Protein AF-A0A1S8CA88-F1 (afdb_monomer_lite)

Radius of gyration: 16.74 Å; chains: 1; bounding box: 49×30×48 Å

Sequence (184 aa):
MQLLRTYPKRWPGYPFAPDGERSAARGYAKALARAERLVYVEDQYLWSTDVARVFADALRARPRLHLVVVVPRHPDKDSPLSILPATLGHTRALDMVRAAGGDRVQVLDVENARGMPVYVHAKVCIVDDVWATVGSDNFNRRSWTHDSELTAAVLDADRDPREPTDPGGHGDGARRFARDLRLR

pLDDT: mean 91.17, std 11.25, range [51.94, 98.69]

Structure (mmCIF, N/CA/C/O backbone):
data_AF-A0A1S8CA88-F1
#
_entry.id   AF-A0A1S8CA88-F1
#
loop_
_atom_site.group_PDB
_atom_site.id
_atom_site.type_symbol
_atom_site.label_atom_id
_atom_site.label_alt_id
_atom_site.label_comp_id
_atom_site.label_asym_id
_atom_site.label_entity_id
_atom_site.label_seq_id
_atom_site.pdbx_PDB_ins_code
_atom_site.Cartn_x
_atom_site.Cartn_y
_atom_site.Cartn_z
_atom_site.occupancy
_atom_site.B_iso_or_equiv
_atom_site.auth_seq_id
_atom_site.auth_comp_id
_atom_site.auth_asym_id
_atom_site.auth_atom_id
_atom_site.pdbx_PDB_model_num
ATOM 1 N N . MET A 1 1 ? -11.797 -9.302 -7.995 1.00 94.75 1 MET A N 1
ATOM 2 C CA . MET A 1 1 ? -10.338 -9.057 -8.069 1.00 94.75 1 MET A CA 1
ATOM 3 C C . MET A 1 1 ? -9.999 -8.427 -9.412 1.00 94.75 1 MET A C 1
ATOM 5 O O . MET A 1 1 ? -10.610 -8.797 -10.408 1.00 94.75 1 MET A O 1
ATOM 9 N N . GLN A 1 2 ? -9.040 -7.504 -9.436 1.00 98.00 2 GLN A N 1
ATOM 10 C CA . GLN A 1 2 ? -8.479 -6.884 -10.634 1.00 98.00 2 GLN A CA 1
ATOM 11 C C . GLN A 1 2 ? -6.954 -7.049 -10.618 1.00 98.00 2 GLN A C 1
ATOM 13 O O . GLN A 1 2 ? -6.326 -6.819 -9.589 1.00 98.00 2 GLN A O 1
ATOM 18 N N . LEU A 1 3 ? -6.355 -7.428 -11.748 1.00 98.25 3 LEU A N 1
ATOM 19 C CA . LEU A 1 3 ? -4.899 -7.424 -11.893 1.00 98.25 3 LEU A CA 1
ATOM 20 C C . LEU A 1 3 ? -4.426 -6.030 -12.300 1.00 98.25 3 LEU A C 1
ATOM 22 O O . LEU A 1 3 ? -4.959 -5.439 -13.239 1.00 98.25 3 LEU A O 1
ATOM 26 N N . LEU A 1 4 ? -3.419 -5.539 -11.592 1.00 98.31 4 LEU A N 1
ATOM 27 C CA . LEU A 1 4 ? -2.731 -4.282 -11.829 1.00 98.31 4 LEU A CA 1
ATOM 28 C C . LEU A 1 4 ? -1.268 -4.574 -12.158 1.00 98.31 4 LEU A C 1
ATOM 30 O O . LEU A 1 4 ? -0.698 -5.550 -11.677 1.00 98.31 4 LEU A O 1
ATOM 34 N N . ARG A 1 5 ? -0.663 -3.757 -13.012 1.00 97.75 5 ARG A N 1
ATOM 35 C CA . ARG A 1 5 ? 0.675 -3.977 -13.551 1.00 97.75 5 ARG A CA 1
ATOM 36 C C . ARG A 1 5 ? 1.426 -2.666 -13.699 1.00 97.75 5 ARG A C 1
ATOM 38 O O . ARG A 1 5 ? 0.837 -1.602 -13.941 1.00 97.75 5 ARG A O 1
ATOM 45 N N . THR A 1 6 ? 2.742 -2.786 -13.638 1.00 97.56 6 THR A N 1
ATOM 46 C CA . THR A 1 6 ? 3.661 -1.775 -14.147 1.00 97.56 6 THR A CA 1
ATOM 47 C C . THR A 1 6 ? 4.448 -2.397 -15.285 1.00 97.56 6 THR A C 1
ATOM 49 O O . THR A 1 6 ? 5.047 -3.450 -15.115 1.00 97.56 6 THR A O 1
ATOM 52 N N . TYR A 1 7 ? 4.473 -1.734 -16.438 1.00 97.19 7 TYR A N 1
ATOM 53 C CA . TYR A 1 7 ? 5.440 -2.017 -17.497 1.00 97.19 7 TYR A CA 1
ATOM 54 C C . TYR A 1 7 ? 6.089 -0.703 -17.924 1.00 97.19 7 TYR A C 1
ATOM 56 O O . TYR A 1 7 ? 5.368 0.259 -18.201 1.00 97.19 7 TYR A O 1
ATOM 64 N N . PRO A 1 8 ? 7.424 -0.579 -17.961 1.00 94.56 8 PRO A N 1
ATOM 65 C CA . PRO A 1 8 ? 8.067 0.635 -18.445 1.00 94.56 8 PRO A CA 1
ATOM 66 C C . PRO A 1 8 ? 7.761 0.872 -19.924 1.00 94.56 8 PRO A C 1
ATOM 68 O O . PRO A 1 8 ? 7.782 -0.058 -20.732 1.00 94.56 8 PRO A O 1
ATOM 71 N N . LYS A 1 9 ? 7.584 2.143 -20.296 1.00 91.94 9 LYS A N 1
ATOM 72 C CA . LYS A 1 9 ? 7.729 2.551 -21.692 1.00 91.94 9 LYS A CA 1
ATOM 73 C C . LYS A 1 9 ? 9.223 2.549 -22.017 1.00 91.94 9 LYS A C 1
ATOM 75 O O . LYS A 1 9 ? 9.957 3.398 -21.519 1.00 91.94 9 LYS A O 1
ATOM 80 N N . ARG A 1 10 ? 9.681 1.559 -22.785 1.00 88.81 10 ARG A N 1
ATOM 81 C CA . ARG A 1 10 ? 11.100 1.353 -23.125 1.00 88.81 10 ARG A CA 1
ATOM 82 C C . ARG A 1 10 ? 11.277 0.990 -24.597 1.00 88.81 10 ARG A C 1
ATOM 84 O O . ARG A 1 10 ? 10.301 0.663 -25.266 1.00 88.81 10 ARG A O 1
ATOM 91 N N . TRP A 1 11 ? 12.521 0.998 -25.070 1.00 86.56 11 TRP A N 1
ATOM 92 C CA . TRP A 1 11 ? 12.892 0.498 -26.393 1.00 86.56 11 TRP A CA 1
ATOM 93 C C . TRP A 1 11 ? 13.977 -0.595 -26.280 1.00 86.56 11 TRP A C 1
ATOM 95 O O . TRP A 1 11 ? 14.975 -0.355 -25.599 1.00 86.56 11 TRP A O 1
ATOM 105 N N . PRO A 1 12 ? 13.805 -1.775 -26.912 1.00 88.25 12 PRO A N 1
ATOM 106 C CA . PRO A 1 12 ? 12.572 -2.232 -27.552 1.00 88.25 12 PRO A CA 1
ATOM 107 C C . PRO A 1 12 ? 11.447 -2.430 -26.518 1.00 88.25 12 PRO A C 1
ATOM 109 O O . PRO A 1 12 ? 11.674 -2.897 -25.397 1.00 88.25 12 PRO A O 1
ATOM 112 N N . GLY A 1 13 ? 10.231 -2.020 -26.887 1.00 87.19 13 GLY A N 1
ATOM 113 C CA . GLY A 1 13 ? 9.051 -2.106 -26.023 1.00 87.19 13 GLY A CA 1
ATOM 114 C C . GLY A 1 13 ? 8.554 -3.541 -25.849 1.00 87.19 13 GLY A C 1
ATOM 115 O O . GLY A 1 13 ? 8.921 -4.438 -26.607 1.00 87.19 13 GLY A O 1
ATOM 116 N N . TYR A 1 14 ? 7.700 -3.768 -24.851 1.00 91.56 14 TYR A N 1
ATOM 117 C CA . TYR A 1 14 ? 7.004 -5.049 -24.721 1.00 91.56 14 TYR A CA 1
ATOM 118 C C . TYR A 1 14 ? 5.927 -5.167 -25.811 1.00 91.56 14 TYR A C 1
ATOM 120 O O . TYR A 1 14 ? 5.104 -4.256 -25.911 1.00 91.56 14 TYR A O 1
ATOM 128 N N . PRO A 1 15 ? 5.845 -6.275 -26.576 1.00 94.31 15 PRO A N 1
ATOM 129 C CA . PRO A 1 15 ? 4.821 -6.433 -27.616 1.00 94.31 15 PRO A CA 1
ATOM 130 C C . PRO A 1 15 ? 3.382 -6.313 -27.091 1.00 94.31 15 PRO A C 1
ATOM 132 O O . PRO A 1 15 ? 2.505 -5.812 -27.782 1.00 94.31 15 PRO A O 1
ATOM 135 N N . PHE A 1 16 ? 3.152 -6.737 -25.847 1.00 92.62 16 PHE A N 1
ATOM 136 C CA . PHE A 1 16 ? 1.852 -6.687 -25.170 1.00 92.62 16 PHE A CA 1
ATOM 137 C C . PHE A 1 16 ? 1.603 -5.384 -24.386 1.00 92.62 16 PHE A C 1
ATOM 139 O O . PHE A 1 16 ? 0.516 -5.199 -23.847 1.00 92.62 16 PHE A O 1
ATOM 146 N N . ALA A 1 17 ? 2.599 -4.500 -24.282 1.00 94.38 17 ALA A N 1
ATOM 147 C CA . ALA A 1 17 ? 2.503 -3.215 -23.588 1.00 94.38 17 ALA A CA 1
ATOM 148 C C . ALA A 1 17 ? 3.454 -2.186 -24.237 1.00 94.38 17 ALA A C 1
ATOM 150 O O . ALA A 1 17 ? 4.415 -1.745 -23.597 1.00 94.38 17 ALA A O 1
ATOM 151 N N . PRO A 1 18 ? 3.230 -1.811 -25.512 1.00 92.94 18 PRO A N 1
ATOM 152 C CA . PRO A 1 18 ? 4.158 -0.963 -26.268 1.00 92.94 18 PRO A CA 1
ATOM 153 C C . PRO A 1 18 ? 4.314 0.442 -25.666 1.00 92.94 18 PRO A C 1
ATOM 155 O O . PRO A 1 18 ? 5.398 1.020 -25.714 1.00 92.94 18 PRO A O 1
ATOM 158 N N . ASP A 1 19 ? 3.263 0.962 -25.028 1.00 93.31 19 ASP A N 1
ATOM 159 C CA . ASP A 1 19 ? 3.277 2.246 -24.315 1.00 93.31 19 ASP A CA 1
ATOM 160 C C . ASP A 1 19 ? 3.571 2.122 -22.813 1.00 93.31 19 ASP A C 1
ATOM 162 O O . ASP A 1 19 ? 3.569 3.122 -22.088 1.00 93.31 19 ASP A O 1
ATOM 166 N N . GLY A 1 20 ? 3.855 0.907 -22.341 1.00 95.38 20 GLY A N 1
ATOM 167 C CA . GLY A 1 20 ? 3.934 0.585 -20.924 1.00 95.38 20 GLY A CA 1
ATOM 168 C C . GLY A 1 20 ? 2.567 0.546 -20.231 1.00 95.38 20 GLY A C 1
ATOM 169 O O . GLY A 1 20 ? 1.512 0.718 -20.837 1.00 95.38 20 GLY A O 1
ATOM 170 N N . GLU A 1 21 ? 2.591 0.314 -18.921 1.00 96.81 21 GLU A N 1
ATOM 171 C CA . GLU A 1 21 ? 1.408 0.253 -18.063 1.00 96.81 21 GLU A CA 1
ATOM 172 C C . GLU A 1 21 ? 1.729 0.842 -16.680 1.00 96.81 21 GLU A C 1
ATOM 174 O O . GLU A 1 21 ? 2.867 0.773 -16.203 1.00 96.81 21 GLU A O 1
ATOM 179 N N . ARG A 1 22 ? 0.732 1.479 -16.057 1.00 96.38 22 ARG A N 1
ATOM 180 C CA . ARG A 1 22 ? 0.818 2.136 -14.736 1.00 96.38 22 ARG A CA 1
ATOM 181 C C . ARG A 1 22 ? -0.432 1.871 -13.893 1.00 96.38 22 ARG A C 1
ATOM 183 O O . ARG A 1 22 ? -0.852 2.728 -13.114 1.00 96.38 22 ARG A O 1
ATOM 190 N N . SER A 1 23 ? -1.106 0.746 -14.123 1.00 97.69 23 SER A N 1
ATOM 191 C CA . SER A 1 23 ? -2.377 0.457 -13.456 1.00 97.69 23 SER A CA 1
ATOM 192 C C . SER A 1 23 ? -2.184 0.197 -11.959 1.00 97.69 23 SER A C 1
ATOM 194 O O . SER A 1 23 ? -3.067 0.575 -11.197 1.00 97.69 23 SER A O 1
ATOM 196 N N . ALA A 1 24 ? -1.016 -0.306 -11.526 1.00 96.44 24 ALA A N 1
ATOM 197 C CA . ALA A 1 24 ? -0.660 -0.436 -10.106 1.00 96.44 24 ALA A CA 1
ATOM 198 C C . ALA A 1 24 ? -0.695 0.925 -9.390 1.00 96.44 24 ALA A C 1
ATOM 200 O O . ALA A 1 24 ? -1.576 1.169 -8.566 1.00 96.44 24 ALA A O 1
ATOM 201 N N . ALA A 1 25 ? 0.162 1.867 -9.800 1.00 94.75 25 ALA A N 1
ATOM 202 C CA . ALA A 1 25 ? 0.222 3.217 -9.227 1.00 94.75 25 ALA A CA 1
ATOM 203 C C . ALA A 1 25 ? -1.140 3.943 -9.239 1.00 94.75 25 ALA A C 1
ATOM 205 O O . ALA A 1 25 ? -1.535 4.571 -8.256 1.00 94.75 25 ALA A O 1
ATOM 206 N N . ARG A 1 26 ? -1.892 3.837 -10.345 1.00 96.12 26 ARG A N 1
ATOM 207 C CA . ARG A 1 26 ? -3.233 4.438 -10.466 1.00 96.12 26 ARG A CA 1
ATOM 208 C C . ARG A 1 26 ? -4.252 3.778 -9.534 1.00 96.12 26 ARG A C 1
ATOM 210 O O . ARG A 1 26 ? -5.113 4.474 -9.001 1.00 96.12 26 ARG A O 1
ATOM 217 N N . GLY A 1 27 ? -4.157 2.463 -9.338 1.00 96.88 27 GLY A N 1
ATOM 218 C CA . GLY A 1 27 ? -4.987 1.708 -8.404 1.00 96.88 27 GLY A CA 1
ATOM 219 C C . GLY A 1 27 ? -4.778 2.168 -6.964 1.00 96.88 27 GLY A C 1
ATOM 220 O O . GLY A 1 27 ? -5.751 2.538 -6.309 1.00 96.88 27 GLY A O 1
ATOM 221 N N . TYR A 1 28 ? -3.520 2.257 -6.517 1.00 95.81 28 TYR A N 1
ATOM 222 C CA . TYR A 1 28 ? -3.186 2.780 -5.187 1.00 95.81 28 TYR A CA 1
ATOM 223 C C . TYR A 1 28 ? -3.664 4.214 -4.990 1.00 95.81 28 TYR A C 1
ATOM 225 O O . TYR A 1 28 ? -4.325 4.497 -3.997 1.00 95.81 28 TYR A O 1
ATOM 233 N N . ALA A 1 29 ? -3.401 5.113 -5.945 1.00 95.25 29 ALA A N 1
ATOM 234 C CA . ALA A 1 29 ? -3.853 6.500 -5.846 1.00 95.25 29 ALA A CA 1
ATOM 235 C C . ALA A 1 29 ? -5.383 6.600 -5.706 1.00 95.25 29 ALA A C 1
ATOM 237 O O . ALA A 1 29 ? -5.883 7.373 -4.890 1.00 95.25 29 ALA A O 1
ATOM 238 N N . LYS A 1 30 ? -6.134 5.781 -6.456 1.00 96.31 30 LYS A N 1
ATOM 239 C CA . LYS A 1 30 ? -7.600 5.730 -6.368 1.00 96.31 30 LYS A CA 1
ATOM 240 C C . LYS A 1 30 ? -8.084 5.193 -5.019 1.00 96.31 30 LYS A C 1
ATOM 242 O O . LYS A 1 30 ? -9.045 5.734 -4.478 1.00 96.31 30 LYS A O 1
ATOM 247 N N . ALA A 1 31 ? -7.457 4.138 -4.499 1.00 97.06 31 ALA A N 1
ATOM 248 C CA . ALA A 1 31 ? -7.823 3.550 -3.213 1.00 97.06 31 ALA A CA 1
ATOM 249 C C . ALA A 1 31 ? -7.497 4.500 -2.048 1.00 97.06 31 ALA A C 1
ATOM 251 O O . ALA A 1 31 ? -8.364 4.778 -1.225 1.00 97.06 31 ALA A O 1
ATOM 252 N N . LEU A 1 32 ? -6.293 5.080 -2.030 1.00 96.62 32 LEU A N 1
ATOM 253 C CA . LEU A 1 32 ? -5.845 6.015 -0.992 1.00 96.62 32 LEU A CA 1
ATOM 254 C C . LEU A 1 32 ? -6.671 7.306 -0.959 1.00 96.62 32 LEU A C 1
ATOM 256 O O . LEU A 1 32 ? -6.938 7.827 0.118 1.00 96.62 32 LEU A O 1
ATOM 260 N N . ALA A 1 33 ? -7.149 7.790 -2.109 1.00 95.88 33 ALA A N 1
ATOM 261 C CA . ALA A 1 33 ? -8.055 8.941 -2.164 1.00 95.88 33 ALA A CA 1
ATOM 262 C C . ALA A 1 33 ? -9.421 8.692 -1.487 1.00 95.88 33 ALA A C 1
ATOM 264 O O . ALA A 1 33 ? -10.151 9.648 -1.221 1.00 95.88 33 ALA A O 1
ATOM 265 N N . ARG A 1 34 ? -9.779 7.427 -1.226 1.00 96.44 34 ARG A N 1
ATOM 266 C CA . ARG A 1 34 ? -11.004 7.012 -0.521 1.00 96.44 34 ARG A CA 1
ATOM 267 C C . ARG A 1 34 ? -10.747 6.517 0.904 1.00 96.44 34 ARG A C 1
ATOM 269 O O . ARG A 1 34 ? -11.693 6.094 1.552 1.00 96.44 34 ARG A O 1
ATOM 276 N N . ALA A 1 35 ? -9.500 6.519 1.369 1.00 98.00 35 ALA A N 1
ATOM 277 C CA . ALA A 1 35 ? -9.164 6.033 2.701 1.00 98.00 35 ALA A CA 1
ATOM 278 C C . ALA A 1 35 ? -9.710 6.977 3.782 1.00 98.00 35 ALA A C 1
ATOM 280 O O . ALA A 1 35 ? -9.577 8.190 3.657 1.00 98.00 35 ALA A O 1
ATOM 281 N N . GLU A 1 36 ? -10.271 6.446 4.864 1.00 98.12 36 GLU A N 1
ATOM 282 C CA . GLU A 1 36 ? -10.947 7.241 5.901 1.00 98.12 36 GLU A CA 1
ATOM 283 C C . GLU A 1 36 ? -10.495 6.902 7.331 1.00 98.12 36 GLU A C 1
ATOM 285 O O . GLU A 1 36 ? -10.514 7.781 8.203 1.00 98.12 36 GLU A O 1
ATOM 290 N N . ARG A 1 37 ? -10.085 5.656 7.611 1.00 97.81 37 ARG A N 1
ATOM 291 C CA . ARG A 1 37 ? -9.773 5.181 8.975 1.00 97.81 37 ARG A CA 1
ATOM 292 C C . ARG A 1 37 ? -8.395 4.567 9.104 1.00 97.81 37 ARG A C 1
ATOM 294 O O . ARG A 1 37 ? -7.675 4.933 10.030 1.00 97.81 37 ARG A O 1
ATOM 301 N N . LEU A 1 38 ? -8.031 3.649 8.220 1.00 98.38 38 LEU A N 1
ATOM 302 C CA . LEU A 1 38 ? -6.789 2.898 8.302 1.00 98.38 38 LEU A CA 1
ATOM 303 C C . LEU A 1 38 ? -6.243 2.578 6.915 1.00 98.38 38 LEU A C 1
ATOM 305 O O . LEU A 1 38 ? -6.914 1.976 6.082 1.00 98.38 38 LEU A O 1
ATOM 309 N N . VAL A 1 39 ? -4.971 2.893 6.727 1.00 98.50 39 VAL A N 1
ATOM 310 C CA . VAL A 1 39 ? -4.137 2.331 5.673 1.00 98.50 39 VAL A CA 1
ATOM 311 C C . VAL A 1 39 ? -3.042 1.516 6.349 1.00 98.50 39 VAL A C 1
ATOM 313 O O . VAL A 1 39 ? -2.277 2.046 7.154 1.00 98.50 39 VAL A O 1
ATOM 316 N N . TYR A 1 40 ? -2.996 0.224 6.046 1.00 98.19 40 TYR A N 1
ATOM 317 C CA . TYR A 1 40 ? -1.978 -0.705 6.528 1.00 98.19 40 TYR A CA 1
ATOM 318 C C . TYR A 1 40 ? -1.107 -1.137 5.355 1.00 98.19 40 TYR A C 1
ATOM 320 O O . TYR A 1 40 ? -1.637 -1.546 4.323 1.00 98.19 40 TYR A O 1
ATOM 328 N N . VAL A 1 41 ? 0.209 -1.022 5.498 1.00 96.69 41 VAL A N 1
ATOM 329 C CA . VAL A 1 41 ? 1.181 -1.338 4.449 1.00 96.69 41 VAL A CA 1
ATOM 330 C C . VAL A 1 41 ? 2.269 -2.234 5.014 1.00 96.69 41 VAL A C 1
ATOM 332 O O . VAL A 1 41 ? 2.856 -1.909 6.042 1.00 96.69 41 VAL A O 1
ATOM 335 N N . GLU A 1 42 ? 2.596 -3.298 4.295 1.00 95.44 42 GLU A N 1
ATOM 336 C CA . GLU A 1 42 ? 3.848 -4.031 4.462 1.00 95.44 42 GLU A CA 1
ATOM 337 C C . GLU A 1 42 ? 4.666 -3.867 3.185 1.00 95.44 42 GLU A C 1
ATOM 339 O O . GLU A 1 42 ? 4.180 -4.198 2.099 1.00 95.44 42 GLU A O 1
ATOM 344 N N . ASP A 1 43 ? 5.888 -3.347 3.295 1.00 91.56 43 ASP A N 1
ATOM 345 C CA . ASP A 1 43 ? 6.748 -3.133 2.130 1.00 91.56 43 ASP A CA 1
ATOM 346 C C . ASP A 1 43 ? 8.231 -3.349 2.452 1.00 91.56 43 ASP A C 1
ATOM 348 O O . ASP A 1 43 ? 8.716 -3.034 3.540 1.00 91.56 43 ASP A O 1
ATOM 352 N N . GLN A 1 44 ? 8.965 -3.861 1.467 1.00 81.44 44 GLN A N 1
ATOM 353 C CA . GLN A 1 44 ? 10.406 -4.095 1.545 1.00 81.44 44 GLN A CA 1
ATOM 354 C C . GLN A 1 44 ? 11.231 -2.806 1.475 1.00 81.44 44 GLN A C 1
ATOM 356 O O . GLN A 1 44 ? 12.302 -2.708 2.078 1.00 81.44 44 GLN A O 1
ATOM 361 N N . TYR A 1 45 ? 10.766 -1.821 0.713 1.00 71.75 45 TYR A N 1
ATOM 362 C CA . TYR A 1 45 ? 11.458 -0.563 0.500 1.00 71.75 45 TYR A CA 1
ATOM 363 C C . TYR A 1 45 ? 10.626 0.587 1.025 1.00 71.75 45 TYR A C 1
ATOM 365 O O . TYR A 1 45 ? 9.482 0.820 0.641 1.00 71.75 45 TYR A O 1
ATOM 373 N N . LEU A 1 46 ? 11.268 1.413 1.834 1.00 58.97 46 LEU A N 1
ATOM 374 C CA . LEU A 1 46 ? 10.634 2.638 2.264 1.00 58.97 46 LEU A CA 1
ATOM 375 C C . LEU A 1 46 ? 10.799 3.745 1.222 1.00 58.97 46 LEU A C 1
ATOM 377 O O . LEU A 1 46 ? 11.780 3.828 0.480 1.00 58.97 46 LEU A O 1
ATOM 381 N N . TRP A 1 47 ? 9.745 4.540 1.150 1.00 71.88 47 TRP A N 1
ATOM 382 C CA . TRP A 1 47 ? 9.185 5.068 -0.079 1.00 71.88 47 TRP A CA 1
ATOM 383 C C . TRP A 1 47 ? 10.038 6.090 -0.823 1.00 71.88 47 TRP A C 1
ATOM 385 O O . TRP A 1 47 ? 10.875 6.797 -0.269 1.00 71.88 47 TRP A O 1
ATOM 395 N N . SER A 1 48 ? 9.736 6.249 -2.112 1.00 78.19 48 SER A N 1
ATOM 396 C CA . SER A 1 48 ? 10.137 7.462 -2.834 1.00 78.19 48 SER A CA 1
ATOM 397 C C . SER A 1 48 ? 9.236 8.641 -2.457 1.00 78.19 48 SER A C 1
ATOM 399 O O . SER A 1 48 ? 8.056 8.448 -2.166 1.00 78.19 48 SER A O 1
ATOM 401 N N . THR A 1 49 ? 9.748 9.868 -2.560 1.00 82.00 49 THR A N 1
ATOM 402 C CA . THR A 1 49 ? 9.002 11.101 -2.240 1.00 82.00 49 THR A CA 1
ATOM 403 C C . THR A 1 49 ? 7.677 11.236 -2.990 1.00 82.00 49 THR A C 1
ATOM 405 O O . THR A 1 49 ? 6.717 11.763 -2.439 1.00 82.00 49 THR A O 1
ATOM 408 N N . ASP A 1 50 ? 7.607 10.761 -4.235 1.00 83.69 50 ASP A N 1
ATOM 409 C CA . ASP A 1 50 ? 6.381 10.835 -5.037 1.00 83.69 50 ASP A CA 1
ATOM 410 C C . ASP A 1 50 ? 5.292 9.896 -4.517 1.00 83.69 50 ASP A C 1
ATOM 412 O O . ASP A 1 50 ? 4.120 10.258 -4.512 1.00 83.69 50 ASP A O 1
ATOM 416 N N . VAL A 1 51 ? 5.685 8.722 -4.023 1.00 86.75 51 VAL A N 1
ATOM 417 C CA . VAL A 1 51 ? 4.765 7.765 -3.401 1.00 86.75 51 VAL A CA 1
ATOM 418 C C . VAL A 1 51 ? 4.323 8.275 -2.030 1.00 86.75 51 VAL A C 1
ATOM 420 O O . VAL A 1 51 ? 3.128 8.320 -1.750 1.00 86.75 51 VAL A O 1
ATOM 423 N N . ALA A 1 52 ? 5.264 8.767 -1.216 1.00 90.56 52 ALA A N 1
ATOM 424 C CA . ALA A 1 52 ? 4.974 9.362 0.089 1.00 90.56 52 ALA A CA 1
ATOM 425 C C . ALA A 1 52 ? 3.979 10.530 0.001 1.00 90.56 52 ALA A C 1
ATOM 427 O O . ALA A 1 52 ? 3.151 10.695 0.894 1.00 90.56 52 ALA A O 1
ATOM 428 N N . ARG A 1 53 ? 4.012 11.303 -1.094 1.00 92.38 53 ARG A N 1
ATOM 429 C CA . ARG A 1 53 ? 3.057 12.390 -1.342 1.00 92.38 53 ARG A CA 1
ATOM 430 C C . ARG A 1 53 ? 1.614 11.889 -1.380 1.00 92.38 53 ARG A C 1
ATOM 432 O O . ARG A 1 53 ? 0.763 12.515 -0.765 1.00 92.38 53 ARG A O 1
ATOM 439 N N . VAL A 1 54 ? 1.350 10.739 -2.005 1.00 93.81 54 VAL A N 1
ATOM 440 C CA . VAL A 1 54 ? -0.007 10.166 -2.085 1.00 93.81 54 VAL A CA 1
ATOM 441 C C . VAL A 1 54 ? -0.548 9.830 -0.690 1.00 93.81 54 VAL A C 1
ATOM 443 O O . VAL A 1 54 ? -1.683 10.176 -0.367 1.00 93.81 54 VAL A O 1
ATOM 446 N N . PHE A 1 55 ? 0.276 9.219 0.167 1.00 95.19 55 PHE A N 1
ATOM 447 C CA . PHE A 1 55 ? -0.096 8.937 1.558 1.00 95.19 55 PHE A CA 1
ATOM 448 C C . PHE A 1 55 ? -0.247 10.217 2.388 1.00 95.19 55 PHE A C 1
ATOM 450 O O . PHE A 1 55 ? -1.204 10.353 3.148 1.00 95.19 55 PHE A O 1
ATOM 457 N N . ALA A 1 56 ? 0.675 11.170 2.239 1.00 95.75 56 ALA A N 1
ATOM 458 C CA . ALA A 1 56 ? 0.630 12.444 2.948 1.00 95.75 56 ALA A CA 1
ATOM 459 C C . ALA A 1 56 ? -0.626 13.255 2.593 1.00 95.75 56 ALA A C 1
ATOM 461 O O . ALA A 1 56 ? -1.252 13.836 3.476 1.00 95.75 56 ALA A O 1
ATOM 462 N N . ASP A 1 57 ? -1.022 13.272 1.321 1.00 96.75 57 ASP A N 1
ATOM 463 C CA . ASP A 1 57 ? -2.221 13.975 0.867 1.00 96.75 57 ASP A CA 1
ATOM 464 C C . ASP A 1 57 ? -3.492 13.332 1.437 1.00 96.75 57 ASP A C 1
ATOM 466 O 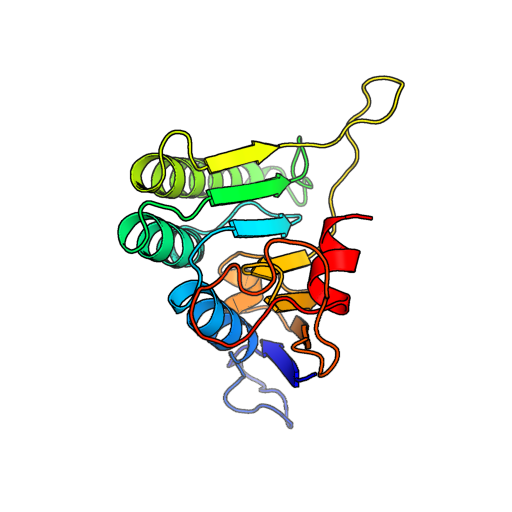O . ASP A 1 57 ? -4.356 14.049 1.948 1.00 96.75 57 ASP A O 1
ATOM 470 N N . ALA A 1 58 ? -3.569 11.996 1.471 1.00 97.25 58 ALA A N 1
ATOM 471 C CA . ALA A 1 58 ? -4.659 11.286 2.143 1.00 97.25 58 ALA A CA 1
ATOM 472 C C . ALA A 1 58 ? -4.710 11.610 3.650 1.00 97.25 58 ALA A C 1
ATOM 474 O O . ALA A 1 58 ? -5.762 11.975 4.175 1.00 97.25 58 ALA A O 1
ATOM 475 N N . LEU A 1 59 ? -3.565 11.569 4.343 1.00 98.19 59 LEU A N 1
ATOM 476 C CA . LEU A 1 59 ? -3.462 11.879 5.776 1.00 98.19 59 LEU A CA 1
ATOM 477 C C . LEU A 1 59 ? -3.882 13.312 6.121 1.00 98.19 59 LEU A C 1
ATOM 479 O O . LEU A 1 59 ? -4.470 13.524 7.186 1.00 98.19 59 LEU A O 1
ATOM 483 N N . ARG A 1 60 ? -3.581 14.285 5.250 1.00 97.88 60 ARG A N 1
ATOM 484 C CA . ARG A 1 60 ? -4.016 15.685 5.401 1.00 97.88 60 ARG A CA 1
ATOM 485 C C . ARG A 1 60 ? -5.510 15.840 5.153 1.00 97.88 60 ARG A C 1
ATOM 487 O O . ARG A 1 60 ? -6.182 16.546 5.897 1.00 97.88 60 ARG A O 1
ATOM 494 N N . ALA A 1 61 ? -6.030 15.179 4.123 1.00 97.69 61 ALA A N 1
ATOM 495 C CA . ALA A 1 61 ? -7.439 15.259 3.755 1.00 97.69 61 ALA A CA 1
ATOM 496 C C . ALA A 1 61 ? -8.367 14.561 4.762 1.00 97.69 61 ALA A C 1
ATOM 498 O O . ALA A 1 61 ? -9.576 14.814 4.757 1.00 97.69 61 ALA A O 1
ATOM 499 N N . ARG A 1 62 ? -7.828 13.652 5.588 1.00 98.06 62 ARG A N 1
ATOM 500 C CA . ARG A 1 62 ? -8.600 12.746 6.446 1.00 98.06 62 ARG A CA 1
ATOM 501 C C . ARG A 1 62 ? -8.046 12.728 7.872 1.00 98.06 62 ARG A C 1
ATOM 503 O O . ARG A 1 62 ? -7.188 11.909 8.194 1.00 98.06 62 ARG A O 1
ATOM 510 N N . PRO A 1 63 ? -8.573 13.580 8.772 1.00 96.19 63 PRO A N 1
ATOM 511 C CA . PRO A 1 63 ? -8.076 13.694 10.148 1.00 96.19 63 PRO A CA 1
ATOM 512 C C . PRO A 1 63 ? -8.177 12.407 10.979 1.00 96.19 63 PRO A C 1
ATOM 514 O O . PRO A 1 63 ? -7.467 12.258 11.967 1.00 96.19 63 PRO A O 1
ATOM 517 N N . ARG A 1 64 ? -9.062 11.478 10.594 1.00 97.12 64 ARG A N 1
ATOM 518 C CA . ARG A 1 64 ? -9.271 10.194 11.286 1.00 97.12 64 ARG A CA 1
ATOM 519 C C . ARG A 1 64 ? -8.455 9.041 10.696 1.00 97.12 64 ARG A C 1
ATOM 521 O O . ARG A 1 64 ? -8.475 7.952 11.268 1.00 97.12 64 ARG A O 1
ATOM 528 N N . LEU A 1 65 ? -7.768 9.273 9.578 1.00 98.62 65 LEU A N 1
ATOM 529 C CA . LEU A 1 65 ? -6.984 8.257 8.895 1.00 98.62 65 LEU A CA 1
ATOM 530 C C . LEU A 1 65 ? -5.691 7.987 9.664 1.00 98.62 65 LEU A C 1
ATOM 532 O O . LEU A 1 65 ? -4.926 8.914 9.935 1.00 98.62 65 LEU A O 1
ATOM 536 N N . HIS A 1 66 ? -5.450 6.719 9.973 1.00 98.50 66 HIS A N 1
ATOM 537 C CA . HIS A 1 66 ? -4.191 6.216 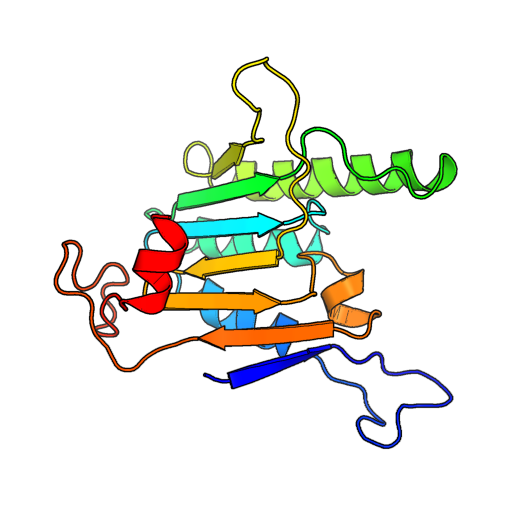10.503 1.00 98.50 66 HIS A CA 1
ATOM 538 C C . HIS A 1 66 ? -3.412 5.505 9.404 1.00 98.50 66 HIS A C 1
ATOM 540 O O . HIS A 1 66 ? -3.995 4.859 8.534 1.00 98.50 66 HIS A O 1
ATOM 546 N N . LEU A 1 67 ? -2.093 5.618 9.462 1.00 98.00 67 LEU A N 1
ATOM 547 C CA . LEU A 1 67 ? -1.171 4.945 8.564 1.00 98.00 67 LEU A CA 1
ATOM 548 C C . LEU A 1 67 ? -0.250 4.063 9.396 1.00 98.00 67 LEU A C 1
ATOM 550 O O . LEU A 1 67 ? 0.504 4.565 10.227 1.00 98.00 67 LEU A O 1
ATOM 554 N N . VAL A 1 68 ? -0.313 2.759 9.165 1.00 97.38 68 VAL A N 1
ATOM 555 C CA . VAL A 1 68 ? 0.578 1.780 9.785 1.00 97.38 68 VAL A CA 1
ATOM 556 C C . VAL A 1 68 ? 1.428 1.167 8.687 1.00 97.38 68 VAL A C 1
ATOM 558 O O . VAL A 1 68 ? 0.899 0.674 7.694 1.00 97.38 68 VAL A O 1
ATOM 561 N N . VAL A 1 69 ? 2.742 1.221 8.860 1.00 95.00 69 VAL A N 1
ATOM 562 C CA . VAL A 1 69 ? 3.717 0.734 7.887 1.00 95.00 69 VAL A CA 1
ATOM 563 C C . VAL A 1 69 ? 4.644 -0.248 8.578 1.00 95.00 69 VAL A C 1
ATOM 565 O O . VAL A 1 69 ? 5.267 0.099 9.578 1.00 95.00 69 VAL A O 1
ATOM 568 N N . VAL A 1 70 ? 4.754 -1.451 8.031 1.00 94.38 70 VAL A N 1
ATOM 569 C CA . VAL A 1 70 ? 5.677 -2.487 8.484 1.00 94.38 70 VAL A CA 1
ATOM 570 C C . VAL A 1 70 ? 6.771 -2.662 7.437 1.00 94.38 70 VAL A C 1
ATOM 572 O O . VAL A 1 70 ? 6.491 -2.923 6.268 1.00 94.38 70 VAL A O 1
ATOM 575 N N . VAL A 1 71 ? 8.019 -2.476 7.851 1.00 90.94 71 VAL A N 1
ATOM 576 C CA . VAL A 1 71 ? 9.200 -2.388 6.978 1.00 90.94 71 VAL A CA 1
ATOM 577 C C . VAL A 1 71 ? 10.377 -3.140 7.595 1.00 90.94 71 VAL A C 1
ATOM 579 O O . VAL A 1 71 ? 10.418 -3.333 8.812 1.00 90.94 71 VAL A O 1
ATOM 582 N N . PRO A 1 72 ? 11.371 -3.573 6.802 1.00 89.50 72 PRO A N 1
ATOM 583 C CA . PRO A 1 72 ? 12.556 -4.190 7.375 1.00 89.50 72 PRO A CA 1
ATOM 584 C C . PRO A 1 72 ? 13.368 -3.154 8.168 1.00 89.50 72 PRO A C 1
ATOM 586 O O . PRO A 1 72 ? 13.594 -2.036 7.700 1.00 89.50 72 PRO A O 1
ATOM 589 N N . ARG A 1 73 ? 13.893 -3.546 9.340 1.00 85.12 73 ARG A N 1
ATOM 590 C CA . ARG A 1 73 ? 14.811 -2.705 10.138 1.00 85.12 73 ARG A CA 1
ATOM 591 C C . ARG A 1 73 ? 16.013 -2.225 9.332 1.00 85.12 73 ARG A C 1
ATOM 593 O O . ARG A 1 73 ? 16.509 -1.110 9.502 1.00 85.12 73 ARG A O 1
ATOM 600 N N . HIS A 1 74 ? 16.520 -3.117 8.492 1.00 80.88 74 HIS A N 1
ATOM 601 C CA . HIS A 1 74 ? 17.667 -2.879 7.640 1.00 80.88 74 HIS A CA 1
ATOM 602 C C . HIS A 1 74 ? 17.264 -3.211 6.202 1.00 80.88 74 HIS A C 1
ATOM 604 O O . HIS A 1 74 ? 16.887 -4.355 5.948 1.00 80.88 74 HIS A O 1
ATOM 610 N N . PRO A 1 75 ? 17.319 -2.245 5.268 1.00 70.44 75 PRO A N 1
ATOM 611 C CA . PRO A 1 75 ? 17.023 -2.513 3.865 1.00 70.44 75 PRO A CA 1
ATOM 612 C C . PRO A 1 75 ? 18.046 -3.489 3.273 1.00 70.44 75 PRO A C 1
ATOM 614 O O . PRO A 1 75 ? 19.169 -3.592 3.783 1.00 70.44 75 PRO A O 1
ATOM 617 N N . ASP A 1 76 ? 17.668 -4.178 2.186 1.00 67.19 76 ASP A N 1
ATOM 618 C CA . ASP A 1 76 ? 18.636 -5.031 1.490 1.00 67.19 76 ASP A CA 1
ATOM 619 C C . ASP A 1 76 ? 19.771 -4.176 0.931 1.00 67.19 76 ASP A C 1
ATOM 621 O O . ASP A 1 76 ? 19.563 -3.051 0.459 1.00 67.19 76 ASP A O 1
ATOM 625 N N . LYS A 1 77 ? 20.988 -4.701 1.005 1.00 57.75 77 LYS A N 1
ATOM 626 C CA . LYS A 1 77 ? 22.194 -3.978 0.602 1.00 57.75 77 LYS A CA 1
ATOM 627 C C . LYS A 1 77 ? 22.612 -4.440 -0.787 1.00 57.75 77 LYS A C 1
ATOM 629 O O . LYS A 1 77 ? 23.611 -5.135 -0.925 1.00 57.75 77 LYS A O 1
ATOM 634 N N . ASP A 1 78 ? 21.885 -3.997 -1.811 1.00 53.72 78 ASP A N 1
ATOM 635 C CA . ASP A 1 78 ? 22.210 -4.337 -3.205 1.00 53.72 78 ASP A CA 1
ATOM 636 C C . ASP A 1 78 ? 23.598 -3.806 -3.638 1.00 53.72 78 ASP A C 1
ATOM 638 O O . ASP A 1 78 ? 24.259 -4.403 -4.485 1.00 53.72 78 ASP A O 1
ATOM 642 N N . SER A 1 79 ? 24.076 -2.683 -3.073 1.00 52.34 79 SER A N 1
ATOM 643 C CA . SER A 1 79 ? 25.426 -2.140 -3.321 1.00 52.34 79 SER A CA 1
ATOM 644 C C . SER A 1 79 ? 25.808 -1.037 -2.315 1.00 52.34 79 SER A C 1
ATOM 646 O O . SER A 1 79 ? 24.960 -0.213 -1.983 1.00 52.34 79 SER A O 1
ATOM 648 N N . PRO A 1 80 ? 27.079 -0.905 -1.875 1.00 51.94 80 PRO A N 1
ATOM 649 C CA . PRO A 1 80 ? 27.528 0.203 -1.018 1.00 51.94 80 PRO A CA 1
ATOM 650 C C . PRO A 1 80 ? 27.222 1.604 -1.577 1.00 51.94 80 PRO A C 1
ATOM 652 O O . PRO A 1 80 ? 26.982 2.539 -0.815 1.00 51.94 80 PRO A O 1
ATOM 655 N N . LEU A 1 81 ? 27.191 1.747 -2.907 1.00 53.19 81 LEU A N 1
ATOM 656 C CA . LEU A 1 81 ? 26.941 3.017 -3.598 1.00 53.19 81 LEU A CA 1
ATOM 657 C C . LEU A 1 81 ? 25.456 3.425 -3.612 1.00 53.19 81 LEU A C 1
ATOM 659 O O . LEU A 1 81 ? 25.154 4.606 -3.779 1.00 53.19 81 LEU A O 1
ATOM 663 N N . SER A 1 82 ? 24.523 2.485 -3.419 1.00 54.31 82 SER A N 1
ATOM 664 C CA . SER A 1 82 ? 23.079 2.764 -3.394 1.00 54.31 82 SER A CA 1
ATOM 665 C C . SER A 1 82 ? 22.540 3.080 -1.993 1.00 54.31 82 SER A C 1
ATOM 667 O O . SER A 1 82 ? 21.427 3.595 -1.875 1.00 54.31 82 SER A O 1
ATOM 669 N N . ILE A 1 83 ? 23.333 2.857 -0.937 1.00 57.84 83 ILE A N 1
ATOM 670 C CA . ILE A 1 83 ? 22.904 3.000 0.466 1.00 57.84 83 ILE A CA 1
ATOM 671 C C . ILE A 1 83 ? 22.562 4.455 0.812 1.00 57.84 83 ILE A C 1
ATOM 673 O O . ILE A 1 83 ? 21.499 4.726 1.368 1.00 57.84 83 ILE A O 1
ATOM 677 N N . LEU A 1 84 ? 23.435 5.406 0.472 1.00 54.38 84 LEU A N 1
ATOM 678 C CA . LEU A 1 84 ? 23.276 6.821 0.840 1.00 54.38 84 LEU A CA 1
ATOM 679 C C . LEU A 1 84 ? 22.040 7.479 0.192 1.00 54.38 84 LEU A C 1
ATOM 681 O O . LEU A 1 84 ? 21.225 8.049 0.924 1.00 54.38 84 LEU A O 1
ATOM 685 N N . PRO A 1 85 ? 21.826 7.380 -1.136 1.00 57.31 85 PRO A N 1
ATOM 686 C CA . PRO A 1 85 ? 20.633 7.939 -1.774 1.00 57.31 85 PRO A CA 1
ATOM 687 C C . PRO A 1 85 ? 19.332 7.273 -1.311 1.00 57.31 85 PRO A C 1
ATOM 689 O O . PRO A 1 85 ? 18.341 7.972 -1.092 1.00 57.31 85 PRO A O 1
ATOM 692 N N . ALA A 1 86 ? 19.336 5.945 -1.130 1.00 60.75 86 ALA A N 1
ATOM 693 C CA . ALA A 1 86 ? 18.169 5.210 -0.646 1.00 60.75 86 ALA A CA 1
ATOM 694 C C . ALA A 1 86 ? 17.795 5.641 0.779 1.00 60.75 86 ALA A C 1
ATOM 696 O O . ALA A 1 86 ? 16.629 5.917 1.046 1.00 60.75 86 ALA A O 1
ATOM 697 N N . THR A 1 87 ? 18.788 5.802 1.659 1.00 61.62 87 THR A N 1
ATOM 698 C CA . THR A 1 87 ? 18.579 6.244 3.047 1.00 61.62 87 THR A CA 1
ATOM 699 C C . THR A 1 87 ? 18.047 7.679 3.105 1.00 61.62 87 THR A C 1
ATOM 701 O O . THR A 1 87 ? 17.088 7.948 3.819 1.00 61.62 87 THR A O 1
ATOM 704 N N . LEU A 1 88 ? 18.588 8.605 2.303 1.00 62.12 88 LEU A N 1
ATOM 705 C CA . LEU A 1 88 ? 18.105 9.994 2.266 1.00 62.12 88 LEU A CA 1
ATOM 706 C C . LEU A 1 88 ? 16.682 10.120 1.701 1.00 62.12 88 LEU A C 1
ATOM 708 O O . LEU A 1 88 ? 15.882 10.908 2.208 1.00 62.12 88 LEU A O 1
ATOM 712 N N . GLY A 1 89 ? 16.361 9.369 0.642 1.00 67.88 89 GLY A N 1
ATOM 713 C CA . GLY A 1 89 ? 15.012 9.339 0.066 1.00 67.88 89 GLY A CA 1
ATOM 714 C C . GLY A 1 89 ? 13.983 8.793 1.055 1.00 67.88 89 GLY A C 1
ATOM 715 O O . GLY A 1 89 ? 12.929 9.398 1.242 1.00 67.88 89 GLY A O 1
ATOM 716 N N . HIS A 1 90 ? 14.354 7.717 1.746 1.00 73.62 90 HIS A N 1
ATOM 717 C CA . HIS A 1 90 ? 13.587 7.089 2.813 1.00 73.62 90 HIS A CA 1
ATOM 718 C C . HIS A 1 90 ? 13.311 8.069 3.964 1.00 73.62 90 HIS A C 1
ATOM 720 O O . HIS A 1 90 ? 12.155 8.242 4.349 1.00 73.62 90 HIS A O 1
ATOM 726 N N . THR A 1 91 ? 14.333 8.761 4.484 1.00 76.50 91 THR A N 1
ATOM 727 C CA . THR A 1 91 ? 14.152 9.7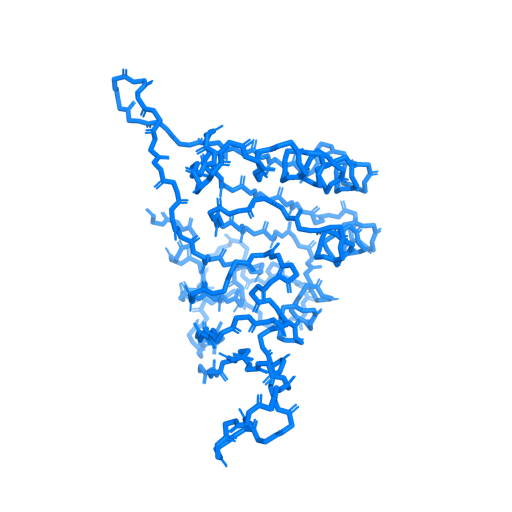64 5.549 1.00 76.50 91 THR A CA 1
ATOM 728 C C . THR A 1 91 ? 13.182 10.861 5.115 1.00 76.50 91 THR A C 1
ATOM 730 O O . THR A 1 91 ? 12.219 11.141 5.820 1.00 76.50 91 THR A O 1
ATOM 733 N N . ARG A 1 92 ? 13.344 11.411 3.904 1.00 83.12 92 ARG A N 1
ATOM 734 C CA . ARG A 1 92 ? 12.437 12.451 3.382 1.00 83.12 92 ARG A CA 1
ATOM 735 C C . ARG A 1 92 ? 10.998 11.967 3.223 1.00 83.12 92 ARG A C 1
ATOM 737 O O . ARG A 1 92 ? 10.069 12.733 3.467 1.00 83.12 92 ARG A O 1
ATOM 744 N N . ALA A 1 93 ? 10.803 10.729 2.778 1.00 86.19 93 ALA A N 1
ATOM 745 C CA . ALA A 1 93 ? 9.478 10.136 2.660 1.00 86.19 93 ALA A CA 1
ATOM 746 C C . ALA A 1 93 ? 8.806 9.983 4.032 1.00 86.19 93 ALA A C 1
ATOM 748 O O . ALA A 1 93 ? 7.647 10.373 4.179 1.00 86.19 93 ALA A O 1
ATOM 749 N N . LEU A 1 94 ? 9.542 9.488 5.033 1.00 85.81 94 LEU A N 1
ATOM 750 C CA . LEU A 1 94 ? 9.059 9.387 6.412 1.00 85.81 94 LEU A CA 1
ATOM 751 C C . LEU A 1 94 ? 8.711 10.741 7.002 1.00 85.81 94 LEU A C 1
ATOM 753 O O . LEU A 1 94 ? 7.627 10.898 7.556 1.00 85.81 94 LEU A O 1
ATOM 757 N N . ASP A 1 95 ? 9.602 11.717 6.861 1.00 90.38 95 ASP A N 1
ATOM 758 C CA . ASP A 1 95 ? 9.380 13.066 7.370 1.00 90.38 95 ASP A CA 1
ATOM 759 C C . ASP A 1 95 ? 8.129 13.680 6.738 1.00 90.38 95 ASP A C 1
ATOM 761 O O . ASP A 1 95 ? 7.326 14.300 7.430 1.00 90.38 95 ASP A O 1
ATOM 765 N N . MET A 1 96 ? 7.900 13.444 5.441 1.00 93.38 96 MET A N 1
ATOM 766 C CA . MET A 1 96 ? 6.715 13.933 4.739 1.00 93.38 96 MET A CA 1
ATOM 767 C C . MET A 1 96 ? 5.416 13.351 5.302 1.00 93.38 96 MET A C 1
ATOM 769 O O . MET A 1 96 ? 4.467 14.105 5.537 1.00 93.38 96 MET A O 1
ATOM 773 N N . VAL A 1 97 ? 5.348 12.033 5.513 1.00 93.50 97 VAL A N 1
ATOM 774 C CA . VAL A 1 97 ? 4.126 11.414 6.048 1.00 93.50 97 VAL A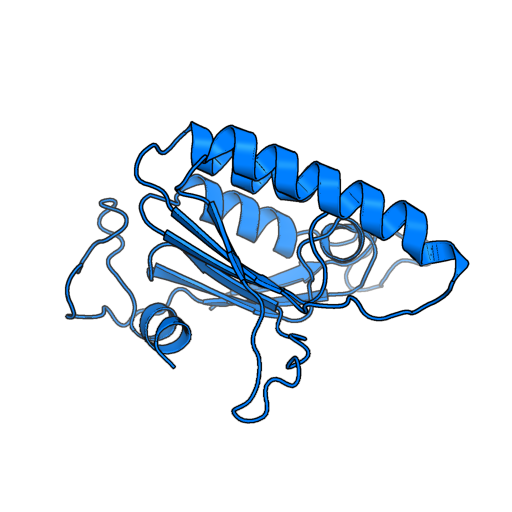 CA 1
ATOM 775 C C . VAL A 1 97 ? 3.945 11.701 7.532 1.00 93.50 97 VAL A C 1
ATOM 777 O O . VAL A 1 97 ? 2.826 11.989 7.946 1.00 93.50 97 VAL A O 1
ATOM 780 N N . ARG A 1 98 ? 5.025 11.739 8.321 1.00 94.25 98 ARG A N 1
ATOM 781 C CA . ARG A 1 98 ? 4.980 12.136 9.736 1.00 94.25 98 ARG A CA 1
ATOM 782 C C . ARG A 1 98 ? 4.537 13.586 9.895 1.00 94.25 98 ARG A C 1
ATOM 784 O O . ARG A 1 98 ? 3.688 13.856 10.732 1.00 94.25 98 ARG A O 1
ATOM 791 N N . ALA A 1 99 ? 5.008 14.502 9.053 1.00 96.44 99 ALA A N 1
ATOM 792 C CA . ALA A 1 99 ? 4.536 15.887 9.058 1.00 96.44 99 ALA A CA 1
ATOM 793 C C . ALA A 1 99 ? 3.049 16.011 8.673 1.00 96.44 99 ALA A C 1
ATOM 795 O O . ALA A 1 99 ? 2.371 16.929 9.124 1.00 96.44 99 ALA A O 1
ATOM 796 N N . ALA A 1 100 ? 2.531 15.107 7.836 1.00 96.88 100 ALA A N 1
ATOM 797 C CA . ALA A 1 100 ? 1.125 15.098 7.434 1.00 96.88 100 ALA A CA 1
ATOM 798 C C . ALA A 1 100 ? 0.193 14.449 8.472 1.00 96.88 100 ALA A C 1
ATOM 800 O O . ALA A 1 100 ? -0.937 14.904 8.658 1.00 96.88 100 ALA A O 1
ATOM 801 N N . GLY A 1 101 ? 0.638 13.364 9.109 1.00 96.69 101 GLY A N 1
ATOM 802 C CA . GLY A 1 101 ? -0.192 12.534 9.979 1.00 96.69 101 GLY A CA 1
ATOM 803 C C . GLY A 1 101 ? 0.077 12.673 11.478 1.00 96.69 101 GLY A C 1
ATOM 804 O O . GLY A 1 101 ? -0.812 12.359 12.270 1.00 96.69 101 GLY A O 1
ATOM 805 N N . GLY A 1 102 ? 1.252 13.162 11.878 1.00 97.12 102 GLY A N 1
ATOM 806 C CA . GLY A 1 102 ? 1.695 13.202 13.274 1.00 97.12 102 GLY A CA 1
ATOM 807 C C . GLY A 1 102 ? 1.646 11.813 13.912 1.00 97.12 102 GLY A C 1
ATOM 808 O O . GLY A 1 102 ? 2.046 10.825 13.295 1.00 97.12 102 GLY A O 1
ATOM 809 N N . ASP A 1 103 ? 1.055 11.737 15.103 1.00 96.81 103 ASP A N 1
ATOM 810 C CA . ASP A 1 103 ? 0.892 10.502 15.887 1.00 96.81 103 ASP A CA 1
ATOM 811 C C . ASP A 1 103 ? 0.019 9.433 15.202 1.00 96.81 103 ASP A C 1
ATOM 813 O O . ASP A 1 103 ? -0.025 8.281 15.629 1.00 96.81 103 ASP A O 1
ATOM 817 N N . ARG A 1 104 ? -0.669 9.782 14.106 1.00 98.06 104 ARG A N 1
ATOM 818 C CA . ARG A 1 104 ? -1.455 8.832 13.304 1.00 98.06 104 ARG A CA 1
ATOM 819 C C . ARG A 1 104 ? -0.594 7.978 12.372 1.00 98.06 104 ARG A C 1
ATOM 821 O O . ARG A 1 104 ? -1.139 7.099 11.707 1.00 98.06 104 ARG A O 1
ATOM 828 N N . VAL A 1 105 ? 0.712 8.241 12.288 1.00 97.50 105 VAL A N 1
ATOM 829 C CA . VAL A 1 105 ? 1.655 7.474 11.464 1.00 97.50 105 VAL A CA 1
ATOM 830 C C . VAL A 1 105 ? 2.537 6.609 12.348 1.00 97.50 105 VAL A C 1
ATOM 832 O O . VAL A 1 105 ? 3.355 7.114 13.113 1.00 97.50 105 VAL A O 1
ATOM 835 N N . GLN A 1 106 ? 2.424 5.297 12.181 1.00 95.94 106 GLN A N 1
ATOM 836 C CA . GLN A 1 106 ? 3.259 4.312 12.853 1.00 95.94 106 GLN A CA 1
ATOM 837 C C . GLN A 1 106 ? 4.106 3.582 11.818 1.00 95.94 106 GLN A C 1
ATOM 839 O O . GLN A 1 106 ? 3.595 3.107 10.806 1.00 95.94 106 GLN A O 1
ATOM 844 N N . VAL A 1 107 ? 5.408 3.510 12.077 1.00 92.69 107 VAL A N 1
ATOM 845 C CA . VAL A 1 107 ? 6.370 2.803 11.230 1.00 92.69 107 VAL A CA 1
ATOM 846 C C . VAL A 1 107 ? 7.094 1.818 12.120 1.00 92.69 107 VAL A C 1
ATOM 848 O O . VAL A 1 107 ? 7.721 2.224 13.098 1.00 92.69 107 VAL A O 1
ATOM 851 N N . LEU A 1 108 ? 6.938 0.545 11.801 1.00 93.81 108 LEU A N 1
ATOM 852 C CA . LEU A 1 108 ? 7.284 -0.580 12.649 1.00 93.81 108 LEU A CA 1
ATOM 853 C C . LEU A 1 108 ? 8.174 -1.544 11.868 1.00 93.81 108 LEU A C 1
ATOM 855 O O . LEU A 1 108 ? 8.049 -1.679 10.651 1.00 93.81 108 LEU A O 1
ATOM 859 N N . ASP A 1 109 ? 9.040 -2.243 12.582 1.00 93.12 109 ASP A N 1
ATOM 860 C CA . ASP A 1 109 ? 9.711 -3.442 12.107 1.00 93.12 109 ASP A CA 1
ATOM 861 C C . ASP A 1 109 ? 9.255 -4.654 12.925 1.00 93.12 109 ASP A C 1
ATOM 863 O O . ASP A 1 109 ? 8.572 -4.526 13.943 1.00 93.12 109 ASP A O 1
ATOM 867 N N . VAL A 1 110 ? 9.602 -5.849 12.451 1.00 94.19 110 VAL A N 1
ATOM 868 C CA . VAL A 1 110 ? 9.240 -7.108 13.108 1.00 94.19 110 VAL A CA 1
ATOM 869 C C . VAL A 1 110 ? 10.509 -7.813 13.556 1.00 94.19 110 VAL A C 1
ATOM 871 O O . VAL A 1 110 ? 11.497 -7.857 12.826 1.00 94.19 110 VAL A O 1
ATOM 874 N N . GLU A 1 111 ? 10.471 -8.415 14.740 1.00 95.62 111 GLU A N 1
ATOM 875 C CA . GLU A 1 111 ? 11.522 -9.287 15.258 1.00 95.62 111 GLU A CA 1
ATOM 876 C C . GLU A 1 111 ? 10.936 -10.634 15.678 1.00 95.62 111 GLU A C 1
ATOM 878 O O . GLU A 1 111 ? 9.762 -10.743 16.031 1.00 95.62 111 GLU A O 1
ATOM 883 N N . ASN A 1 112 ? 11.762 -11.679 15.672 1.00 95.75 112 ASN A N 1
ATOM 884 C CA . ASN A 1 112 ? 11.384 -12.956 16.270 1.00 95.75 112 ASN A CA 1
ATOM 885 C C . ASN A 1 112 ? 11.596 -12.956 17.797 1.00 95.75 112 ASN A C 1
ATOM 887 O O . ASN A 1 112 ? 12.194 -12.044 18.362 1.00 95.75 112 ASN A O 1
ATOM 891 N N . ALA A 1 113 ? 11.187 -14.036 18.472 1.00 96.38 113 ALA A N 1
ATOM 892 C CA . ALA A 1 113 ? 11.286 -14.180 19.933 1.00 96.38 113 ALA A CA 1
ATOM 893 C C . ALA A 1 113 ? 12.716 -14.092 20.517 1.00 96.38 113 ALA A C 1
ATOM 895 O O . ALA A 1 113 ? 12.878 -14.042 21.733 1.00 96.38 113 ALA A O 1
ATOM 896 N N . ARG A 1 114 ? 13.758 -14.093 19.674 1.00 96.31 114 ARG A N 1
ATOM 897 C CA . ARG A 1 114 ? 15.163 -13.911 20.075 1.00 96.31 114 ARG A CA 1
ATOM 898 C C . ARG A 1 114 ? 15.669 -12.480 19.841 1.00 96.31 114 ARG A C 1
ATOM 900 O O . ARG A 1 114 ? 16.870 -12.258 19.945 1.00 96.31 114 ARG A O 1
ATOM 907 N N . GLY A 1 115 ? 14.791 -11.541 19.481 1.00 94.06 115 GLY A N 1
ATOM 908 C CA . GLY A 1 115 ? 15.156 -10.159 19.146 1.00 94.06 115 GLY A CA 1
ATOM 909 C C . GLY A 1 115 ? 15.905 -10.029 17.815 1.00 94.06 115 GLY A C 1
ATOM 910 O O . GLY A 1 115 ? 16.634 -9.067 17.604 1.00 94.06 115 GLY A O 1
ATOM 911 N N . MET A 1 116 ? 15.796 -11.023 16.924 1.00 93.81 116 MET A N 1
ATOM 912 C CA . MET A 1 116 ? 16.403 -10.935 15.594 1.00 93.81 116 MET A CA 1
ATOM 913 C C . MET A 1 116 ? 15.401 -10.311 14.616 1.00 93.81 116 MET A C 1
ATOM 915 O O . MET A 1 116 ? 14.300 -10.864 14.489 1.00 93.81 116 MET A O 1
ATOM 919 N N . PRO A 1 117 ? 15.771 -9.240 13.887 1.00 93.56 117 PRO A N 1
ATOM 920 C CA . PRO A 1 117 ? 14.917 -8.640 12.869 1.00 93.56 117 PRO A CA 1
ATOM 921 C C . PRO A 1 1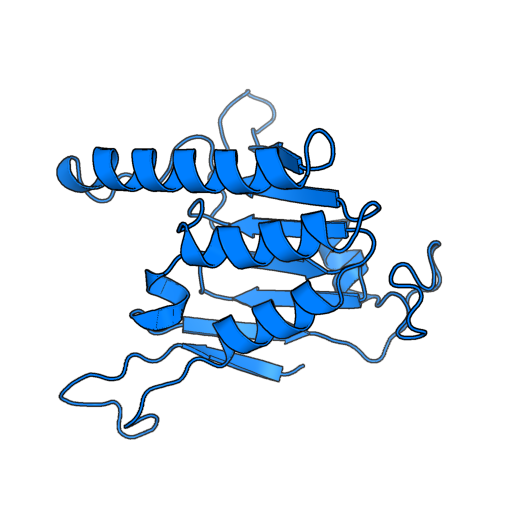17 ? 14.468 -9.654 11.817 1.00 93.56 117 PRO A C 1
ATOM 923 O O . PRO A 1 117 ? 15.272 -10.413 11.271 1.00 93.56 117 PRO A O 1
ATOM 926 N N . VAL A 1 118 ? 13.174 -9.648 11.523 1.00 92.69 118 VAL A N 1
ATOM 927 C CA . VAL A 1 118 ? 12.563 -10.388 10.423 1.00 92.69 118 VAL A CA 1
ATOM 928 C C . VAL A 1 118 ? 12.572 -9.487 9.198 1.00 92.69 118 VAL A C 1
ATOM 930 O O . VAL A 1 118 ? 12.120 -8.343 9.234 1.00 92.69 118 VAL A O 1
ATOM 933 N N . TYR A 1 119 ? 13.113 -10.003 8.100 1.00 91.56 119 TYR A N 1
ATOM 934 C CA . TYR A 1 119 ? 13.182 -9.251 6.861 1.00 91.56 119 TYR A CA 1
ATOM 935 C C . TYR A 1 119 ? 11.816 -9.239 6.162 1.00 91.56 119 TYR A C 1
ATOM 937 O O . TYR A 1 119 ? 11.354 -10.261 5.654 1.00 91.56 119 TYR A O 1
ATOM 945 N N . VAL A 1 120 ? 11.168 -8.075 6.143 1.00 92.50 120 VAL A N 1
ATOM 946 C CA . VAL A 1 120 ? 9.860 -7.876 5.510 1.00 92.50 120 VAL A CA 1
ATOM 947 C C . VAL A 1 120 ? 10.063 -7.729 4.002 1.00 92.50 120 VAL A C 1
ATOM 949 O O . VAL A 1 120 ? 10.538 -6.701 3.533 1.00 92.50 120 VAL A O 1
ATOM 952 N N . HIS A 1 121 ? 9.722 -8.768 3.236 1.00 93.81 121 HIS A N 1
ATOM 953 C CA . HIS A 1 121 ? 9.746 -8.751 1.762 1.00 93.81 121 HIS A CA 1
ATOM 954 C C . HIS A 1 121 ? 8.326 -8.685 1.156 1.00 93.81 121 HIS A C 1
ATOM 956 O O . HIS A 1 121 ? 8.151 -8.774 -0.064 1.00 93.81 121 HIS A O 1
ATOM 962 N N . ALA A 1 122 ? 7.302 -8.524 1.995 1.00 94.31 122 ALA A N 1
ATOM 963 C CA . ALA A 1 122 ? 5.923 -8.356 1.559 1.00 94.31 122 ALA A CA 1
ATOM 964 C C . ALA A 1 122 ? 5.748 -7.080 0.714 1.00 94.31 122 ALA A C 1
ATOM 966 O O . ALA A 1 122 ? 6.562 -6.158 0.786 1.00 94.31 122 ALA A O 1
ATOM 967 N N . LYS A 1 123 ? 4.704 -7.076 -0.119 1.00 95.81 123 LYS A N 1
ATOM 968 C CA . LYS A 1 123 ? 4.152 -5.890 -0.787 1.00 95.81 123 LYS A CA 1
ATOM 969 C C . LYS A 1 123 ? 2.638 -5.980 -0.671 1.00 95.81 123 LYS A C 1
ATOM 971 O O . LYS A 1 123 ? 1.949 -6.519 -1.544 1.00 95.81 123 LYS A O 1
ATOM 976 N N . VAL A 1 124 ? 2.159 -5.578 0.497 1.00 97.62 124 VAL A N 1
ATOM 977 C CA . VAL A 1 124 ? 0.756 -5.660 0.896 1.00 97.62 124 VAL A CA 1
ATOM 978 C C . VAL A 1 124 ? 0.281 -4.265 1.245 1.00 97.62 124 VAL A C 1
ATOM 980 O O . VAL A 1 124 ? 0.970 -3.512 1.927 1.00 97.62 124 VAL A O 1
ATOM 983 N N . CYS A 1 125 ? -0.918 -3.916 0.797 1.00 97.88 125 CYS A N 1
ATOM 984 C CA . CYS A 1 125 ? -1.583 -2.702 1.242 1.00 97.88 125 CYS A CA 1
ATOM 985 C C . CYS A 1 125 ? -3.072 -2.946 1.405 1.00 97.88 125 CYS A C 1
ATOM 987 O O . CYS A 1 125 ? -3.709 -3.544 0.538 1.00 97.88 125 CYS A O 1
ATOM 989 N N . ILE A 1 126 ? -3.609 -2.479 2.525 1.00 98.69 126 ILE A N 1
ATOM 990 C CA . ILE A 1 126 ? -4.998 -2.636 2.932 1.00 98.69 126 ILE A CA 1
ATOM 991 C C . ILE A 1 126 ? -5.543 -1.250 3.258 1.00 98.69 126 ILE A C 1
ATOM 993 O O . ILE A 1 126 ? -4.930 -0.494 4.012 1.00 98.69 126 ILE A O 1
ATOM 997 N N . VAL A 1 127 ? -6.705 -0.925 2.700 1.00 98.62 127 VAL A N 1
ATOM 998 C CA . VAL A 1 127 ? -7.416 0.335 2.918 1.00 98.62 127 VAL A CA 1
ATOM 999 C C . VAL A 1 127 ? -8.762 0.027 3.556 1.00 98.62 127 VAL A C 1
ATOM 1001 O O . VAL A 1 127 ? -9.607 -0.640 2.955 1.00 98.62 127 VAL A O 1
ATOM 1004 N N . ASP A 1 128 ? -8.929 0.508 4.786 1.00 98.31 128 ASP A N 1
ATOM 1005 C CA . ASP A 1 128 ? -10.144 0.451 5.597 1.00 98.31 128 ASP A CA 1
ATOM 1006 C C . ASP A 1 128 ? -10.762 -0.946 5.732 1.00 98.31 128 ASP A C 1
ATOM 1008 O O . ASP A 1 128 ? -11.968 -1.063 5.847 1.00 98.31 128 ASP A O 1
ATOM 1012 N N . ASP A 1 129 ? -9.995 -2.038 5.687 1.00 98.38 129 ASP A N 1
ATOM 1013 C CA . ASP A 1 129 ? -10.567 -3.397 5.624 1.00 98.38 129 ASP A CA 1
ATOM 1014 C C . ASP A 1 129 ? -11.577 -3.587 4.462 1.00 98.38 129 ASP A C 1
ATOM 1016 O O . ASP A 1 129 ? -12.386 -4.509 4.494 1.00 98.38 129 ASP A O 1
ATOM 1020 N N . VAL A 1 130 ? -11.556 -2.725 3.436 1.00 98.31 130 VAL A N 1
ATOM 1021 C CA . VAL A 1 130 ? -12.453 -2.772 2.267 1.00 98.31 130 VAL A CA 1
ATOM 1022 C C . VAL A 1 130 ? -11.706 -3.260 1.033 1.00 98.31 130 VAL A C 1
ATOM 1024 O O . VAL A 1 130 ? -12.200 -4.100 0.286 1.00 98.31 130 VAL A O 1
ATOM 1027 N N . TRP A 1 131 ? -10.514 -2.717 0.806 1.00 98.50 131 TRP A N 1
ATOM 1028 C CA . TRP A 1 131 ? -9.703 -2.995 -0.371 1.00 98.50 131 TRP A CA 1
ATOM 1029 C C . TRP A 1 131 ? -8.321 -3.462 0.057 1.00 98.50 131 TRP A C 1
ATOM 1031 O O . TRP A 1 131 ? -7.734 -2.888 0.971 1.00 98.50 131 TRP A O 1
ATOM 1041 N N . ALA A 1 132 ? -7.796 -4.486 -0.606 1.00 98.50 132 ALA A N 1
ATOM 1042 C CA . ALA A 1 132 ? -6.478 -5.027 -0.314 1.00 98.50 132 ALA A CA 1
ATOM 1043 C C . ALA A 1 132 ? -5.686 -5.317 -1.588 1.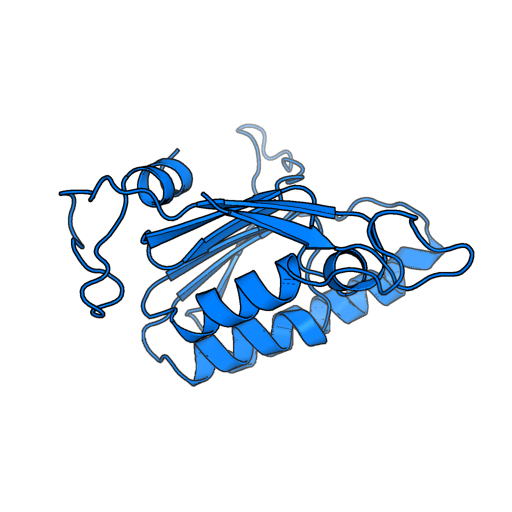00 98.50 132 ALA A C 1
ATOM 1045 O O . ALA A 1 132 ? -6.250 -5.570 -2.652 1.00 98.50 132 ALA A O 1
ATOM 1046 N N . THR A 1 133 ? -4.365 -5.324 -1.467 1.00 98.50 133 THR A N 1
ATOM 1047 C CA . THR A 1 133 ? -3.431 -5.693 -2.530 1.00 98.50 133 THR A CA 1
ATOM 1048 C C . THR A 1 133 ? -2.379 -6.652 -2.028 1.00 98.50 133 THR A C 1
ATOM 1050 O O . THR A 1 133 ? -1.945 -6.560 -0.883 1.00 98.50 133 THR A O 1
ATOM 1053 N N . VAL A 1 134 ? -1.966 -7.549 -2.921 1.00 98.12 134 VAL A N 1
ATOM 1054 C CA . VAL A 1 134 ? -0.780 -8.392 -2.774 1.00 98.12 134 VAL A CA 1
ATOM 1055 C C . VAL A 1 134 ? -0.080 -8.417 -4.129 1.00 98.12 134 VAL A C 1
ATOM 1057 O O . VAL A 1 134 ? -0.726 -8.684 -5.149 1.00 98.12 134 VAL A O 1
ATOM 1060 N N . GLY A 1 135 ? 1.216 -8.125 -4.171 1.00 97.06 135 GLY A N 1
ATOM 1061 C CA . GLY A 1 135 ? 1.935 -8.037 -5.440 1.00 97.06 135 GLY A CA 1
ATOM 1062 C C . GLY A 1 135 ? 3.446 -8.119 -5.323 1.00 97.06 135 GLY A C 1
ATOM 1063 O O . GLY A 1 135 ? 3.991 -8.520 -4.296 1.00 97.06 135 GLY A O 1
ATOM 1064 N N . SER A 1 136 ? 4.113 -7.755 -6.416 1.00 96.44 136 SER A N 1
ATOM 1065 C CA . SER A 1 136 ? 5.567 -7.586 -6.475 1.00 96.44 136 SER A CA 1
ATOM 1066 C C . SER A 1 136 ? 6.004 -6.124 -6.327 1.00 96.44 136 SER A C 1
ATOM 1068 O O . SER A 1 136 ? 7.157 -5.867 -5.983 1.00 96.44 136 SER A O 1
ATOM 1070 N N . ASP A 1 137 ? 5.085 -5.178 -6.547 1.00 93.06 137 ASP A N 1
ATOM 1071 C CA . ASP A 1 137 ? 5.400 -3.759 -6.627 1.00 93.06 137 ASP A CA 1
ATOM 1072 C C . ASP A 1 137 ? 5.689 -3.155 -5.254 1.00 93.06 137 ASP A C 1
ATOM 1074 O O . ASP A 1 137 ? 4.842 -3.149 -4.369 1.00 93.06 137 ASP A O 1
ATOM 1078 N N . ASN A 1 138 ? 6.894 -2.625 -5.081 1.00 92.19 138 ASN A N 1
ATOM 1079 C CA . ASN A 1 138 ? 7.215 -1.868 -3.883 1.00 92.19 138 ASN A CA 1
ATOM 1080 C C . ASN A 1 138 ? 6.621 -0.456 -3.975 1.00 92.19 138 ASN A C 1
ATOM 1082 O O . ASN A 1 138 ? 6.497 0.113 -5.066 1.00 92.19 138 ASN A O 1
ATOM 1086 N N . PHE A 1 139 ? 6.373 0.186 -2.839 1.00 89.62 139 PHE A N 1
ATOM 1087 C CA . PHE A 1 139 ? 5.935 1.585 -2.758 1.00 89.62 139 PHE A CA 1
ATOM 1088 C C . PHE A 1 139 ? 7.067 2.585 -3.071 1.00 89.62 139 PHE A C 1
ATOM 1090 O O . PHE A 1 139 ? 7.394 3.500 -2.310 1.00 89.62 139 PHE A O 1
ATOM 1097 N N . ASN A 1 140 ? 7.683 2.454 -4.242 1.00 88.44 140 ASN A N 1
ATOM 1098 C CA . ASN A 1 140 ? 8.736 3.332 -4.719 1.00 88.44 140 ASN A CA 1
ATOM 1099 C C . ASN A 1 140 ? 8.559 3.681 -6.205 1.00 88.44 140 ASN A C 1
ATOM 1101 O O . ASN A 1 140 ? 7.856 3.024 -6.973 1.00 88.44 140 ASN A O 1
ATOM 1105 N N . ARG A 1 141 ? 9.244 4.745 -6.633 1.00 87.94 141 ARG A N 1
ATOM 1106 C CA . ARG A 1 141 ? 9.209 5.220 -8.019 1.00 87.94 141 ARG A CA 1
ATOM 1107 C C . ARG A 1 141 ? 9.594 4.123 -9.013 1.00 87.94 141 ARG A C 1
ATOM 1109 O O . ARG A 1 141 ? 9.041 4.102 -10.108 1.00 87.94 141 ARG A O 1
ATOM 1116 N N . ARG A 1 142 ? 10.527 3.236 -8.665 1.00 88.88 142 ARG A N 1
ATOM 1117 C CA . ARG A 1 142 ? 11.027 2.184 -9.555 1.00 88.88 142 ARG A CA 1
ATOM 1118 C C . ARG A 1 142 ? 9.931 1.163 -9.870 1.00 88.88 142 ARG A C 1
ATOM 1120 O O . ARG A 1 142 ? 9.606 1.019 -11.042 1.00 88.88 142 ARG A O 1
ATOM 1127 N N . SER A 1 143 ? 9.281 0.572 -8.877 1.00 92.81 143 SER A N 1
ATOM 1128 C CA . SER A 1 143 ? 8.174 -0.376 -9.083 1.00 92.81 143 SER A CA 1
ATOM 1129 C C . SER A 1 143 ? 6.929 0.276 -9.699 1.00 92.81 143 SER A C 1
ATOM 1131 O O . SER A 1 143 ? 6.185 -0.357 -10.441 1.00 92.81 143 SER A O 1
ATOM 1133 N N . TRP A 1 144 ? 6.710 1.576 -9.485 1.00 92.12 144 TRP A N 1
ATOM 1134 C CA . TRP A 1 144 ? 5.571 2.279 -10.091 1.00 92.12 144 TRP A CA 1
ATOM 1135 C C . TRP A 1 144 ? 5.825 2.775 -11.516 1.00 92.12 144 TRP A C 1
ATOM 1137 O O . TRP A 1 144 ? 4.874 3.168 -12.195 1.00 92.12 144 TRP A O 1
ATOM 1147 N N . THR A 1 145 ? 7.080 2.800 -11.992 1.00 90.94 145 THR A N 1
ATOM 1148 C CA . THR A 1 145 ? 7.394 3.379 -13.311 1.00 90.94 145 THR A CA 1
ATOM 1149 C C . THR A 1 145 ? 8.442 2.663 -14.171 1.00 90.94 145 THR A C 1
ATOM 1151 O O . THR A 1 145 ? 8.448 2.855 -15.384 1.00 90.94 145 THR A O 1
ATOM 1154 N N . HIS A 1 146 ? 9.333 1.853 -13.625 1.00 90.25 146 HIS A N 1
ATOM 1155 C CA . HIS A 1 146 ? 10.465 1.292 -14.374 1.00 90.25 146 HIS A CA 1
ATOM 1156 C C . HIS A 1 146 ? 10.461 -0.229 -14.387 1.00 90.25 146 HIS A C 1
ATOM 1158 O O . HIS A 1 146 ? 10.685 -0.816 -15.442 1.00 90.25 146 HIS A O 1
ATOM 1164 N N . ASP A 1 147 ? 10.186 -0.861 -13.255 1.00 92.88 147 ASP A N 1
ATOM 1165 C CA . ASP A 1 147 ? 10.226 -2.314 -13.167 1.00 92.88 147 ASP A CA 1
ATOM 1166 C C . ASP A 1 147 ? 8.938 -2.931 -13.715 1.00 92.88 147 ASP A C 1
ATOM 1168 O O . ASP A 1 147 ? 7.881 -2.294 -13.771 1.00 92.88 147 ASP A O 1
ATOM 1172 N N . SER A 1 148 ? 9.054 -4.173 -14.183 1.00 96.06 148 SER A N 1
ATOM 1173 C CA . SER A 1 148 ? 7.893 -4.971 -14.560 1.00 96.06 148 SER A CA 1
ATOM 1174 C C . SER A 1 148 ? 7.287 -5.568 -13.299 1.00 96.06 148 SER A C 1
ATOM 1176 O O . SER A 1 148 ? 7.918 -6.416 -12.679 1.00 96.06 148 SER A O 1
ATOM 1178 N N . GLU A 1 149 ? 6.071 -5.157 -12.956 1.00 97.38 149 GLU A N 1
ATOM 1179 C CA . GLU A 1 149 ? 5.406 -5.556 -11.714 1.00 97.38 149 GLU A CA 1
ATOM 1180 C C . GLU A 1 149 ? 4.004 -6.110 -11.973 1.00 97.38 149 GLU A C 1
ATOM 1182 O O . GLU A 1 149 ? 3.343 -5.726 -12.947 1.00 97.38 149 GLU A O 1
ATOM 1187 N N . LEU A 1 150 ? 3.532 -6.974 -11.073 1.00 97.94 150 LEU A N 1
ATOM 1188 C CA . LEU A 1 150 ? 2.178 -7.521 -11.069 1.00 97.94 150 LEU A CA 1
ATOM 1189 C C . LEU A 1 150 ? 1.602 -7.507 -9.650 1.00 97.94 150 LEU A C 1
ATOM 1191 O O . LEU A 1 150 ? 2.224 -7.995 -8.708 1.00 97.94 150 LEU A O 1
ATOM 1195 N N . THR A 1 151 ? 0.369 -7.021 -9.532 1.00 98.38 151 THR A N 1
ATOM 1196 C CA . THR A 1 151 ? -0.325 -6.841 -8.255 1.00 98.38 151 THR A CA 1
ATOM 1197 C C . THR A 1 151 ? -1.783 -7.245 -8.390 1.00 98.38 151 THR A C 1
ATOM 1199 O O . THR A 1 151 ? -2.488 -6.812 -9.302 1.00 98.38 151 THR A O 1
ATOM 1202 N N . ALA A 1 152 ? -2.263 -8.082 -7.477 1.00 98.56 152 ALA A N 1
ATOM 1203 C CA . ALA A 1 152 ? -3.671 -8.428 -7.372 1.00 98.56 152 ALA A CA 1
ATOM 1204 C C . ALA A 1 152 ? -4.365 -7.441 -6.431 1.00 98.56 152 ALA A C 1
ATOM 1206 O O . ALA A 1 152 ? -4.087 -7.425 -5.236 1.00 98.56 152 ALA A O 1
ATOM 1207 N N . ALA A 1 153 ? -5.284 -6.638 -6.964 1.00 98.56 153 ALA A N 1
ATOM 1208 C CA . ALA A 1 153 ? -6.167 -5.781 -6.185 1.00 98.56 153 ALA A CA 1
ATOM 1209 C C . ALA A 1 153 ? -7.494 -6.498 -5.911 1.00 98.56 153 ALA A C 1
ATOM 1211 O O . ALA A 1 153 ? -8.203 -6.936 -6.827 1.00 98.56 153 ALA A O 1
ATOM 1212 N N . VAL A 1 154 ? -7.848 -6.615 -4.639 1.00 98.44 154 VAL A N 1
ATOM 1213 C CA . VAL A 1 154 ? -8.996 -7.373 -4.159 1.00 98.44 154 VAL A CA 1
ATOM 1214 C C . VAL A 1 154 ? -9.982 -6.433 -3.478 1.00 98.44 154 VAL A C 1
ATOM 1216 O O . VAL A 1 154 ? -9.672 -5.751 -2.508 1.00 98.44 154 VAL A O 1
ATOM 1219 N N . LEU A 1 155 ? -11.189 -6.434 -4.030 1.00 97.19 155 LEU A N 1
ATOM 1220 C CA . LEU A 1 155 ? -12.424 -5.997 -3.403 1.00 97.19 155 LEU A CA 1
ATOM 1221 C C . LEU A 1 155 ? -13.369 -7.185 -3.581 1.00 97.19 155 LEU A C 1
ATOM 1223 O O . LEU A 1 155 ? -13.841 -7.432 -4.697 1.00 97.19 155 LEU A O 1
ATOM 1227 N N . ASP A 1 156 ? -13.503 -8.014 -2.553 1.00 96.19 156 ASP A N 1
ATOM 1228 C CA . ASP A 1 156 ? -14.337 -9.213 -2.591 1.00 96.19 156 ASP A CA 1
ATOM 1229 C C . ASP A 1 156 ? -15.812 -8.890 -2.325 1.00 96.19 156 ASP A C 1
ATOM 1231 O O . ASP A 1 156 ? -16.177 -7.849 -1.774 1.00 96.19 156 ASP A O 1
ATOM 1235 N N . ALA A 1 157 ? -16.687 -9.786 -2.782 1.00 96.38 157 ALA A N 1
ATOM 1236 C CA . ALA A 1 157 ? -18.127 -9.626 -2.617 1.00 96.38 157 ALA A CA 1
ATOM 1237 C C . ALA A 1 157 ? -18.567 -9.842 -1.158 1.00 96.38 157 ALA A C 1
ATOM 1239 O O . ALA A 1 157 ? -19.578 -9.272 -0.738 1.00 96.38 157 ALA A O 1
ATOM 1240 N N . ASP A 1 158 ? -17.789 -10.600 -0.384 1.00 97.75 158 ASP A N 1
ATOM 1241 C CA . ASP A 1 158 ? -18.156 -11.041 0.954 1.00 97.75 158 ASP A CA 1
ATOM 1242 C C . ASP A 1 158 ? -17.935 -9.933 1.982 1.00 97.75 158 ASP A C 1
ATOM 1244 O O . ASP A 1 158 ? -16.814 -9.560 2.334 1.00 97.75 158 ASP A O 1
ATOM 1248 N N . ARG A 1 159 ? -19.042 -9.400 2.504 1.00 97.69 159 ARG A N 1
ATOM 1249 C CA . ARG A 1 159 ? -18.993 -8.443 3.609 1.00 97.69 159 ARG A CA 1
ATOM 1250 C C . ARG A 1 159 ? -18.592 -9.136 4.909 1.00 97.69 159 ARG A C 1
ATOM 1252 O O . ARG A 1 159 ? -18.979 -10.277 5.195 1.00 97.69 159 ARG A O 1
ATOM 1259 N N . ASP A 1 160 ? -17.823 -8.413 5.704 1.00 97.94 160 ASP A N 1
ATOM 1260 C CA . ASP A 1 160 ? -17.420 -8.822 7.037 1.00 97.94 160 ASP A CA 1
ATOM 1261 C C . ASP A 1 160 ? -18.425 -8.310 8.081 1.00 97.94 160 ASP A C 1
ATOM 1263 O O . ASP A 1 160 ? -18.670 -7.104 8.131 1.00 97.94 160 ASP A O 1
ATOM 1267 N N . PRO A 1 161 ? -19.022 -9.184 8.912 1.00 97.12 161 PRO A N 1
ATOM 1268 C CA . PRO A 1 161 ? -19.978 -8.761 9.931 1.00 97.12 161 PRO A CA 1
ATOM 1269 C C . PRO A 1 161 ? -19.318 -8.200 11.205 1.00 97.12 161 PRO A C 1
ATOM 1271 O O . PRO A 1 161 ? -20.035 -7.750 12.095 1.00 97.12 161 PRO A O 1
ATOM 1274 N N . ARG A 1 162 ? -17.985 -8.257 11.347 1.00 97.19 162 ARG A N 1
ATOM 1275 C CA . ARG A 1 162 ? -17.272 -7.740 12.527 1.00 97.19 162 ARG A CA 1
ATOM 1276 C C . ARG A 1 162 ? -17.259 -6.210 12.521 1.00 97.19 162 ARG A C 1
ATOM 1278 O O . ARG A 1 162 ? -16.972 -5.593 11.496 1.00 97.19 162 ARG A O 1
ATOM 1285 N N . GLU A 1 163 ? -17.494 -5.599 13.683 1.00 96.12 163 GLU A N 1
ATOM 1286 C CA . GLU A 1 163 ? -17.372 -4.146 13.837 1.00 96.12 163 GLU A CA 1
ATOM 1287 C C . GLU A 1 163 ? -15.905 -3.674 13.702 1.00 96.12 163 GLU A C 1
ATOM 1289 O O . GLU A 1 163 ? -14.997 -4.348 14.201 1.00 96.12 163 GLU A O 1
ATOM 1294 N N . PRO A 1 164 ? -15.643 -2.509 13.072 1.00 95.94 164 PRO A N 1
ATOM 1295 C CA . PRO A 1 164 ? -16.606 -1.648 12.377 1.00 95.94 164 PRO A CA 1
ATOM 1296 C C . PRO A 1 164 ? -17.098 -2.267 11.060 1.00 95.94 164 PRO A C 1
ATOM 1298 O O . PRO A 1 164 ? -16.275 -2.649 10.232 1.00 95.94 164 PRO A O 1
ATOM 1301 N N . THR A 1 165 ? -18.410 -2.319 10.829 1.00 97.69 165 THR A N 1
ATOM 1302 C CA . THR A 1 165 ? -18.989 -2.925 9.607 1.00 97.69 165 THR A CA 1
ATOM 1303 C C . THR A 1 165 ? -18.840 -2.062 8.347 1.00 97.69 165 THR A C 1
ATOM 1305 O O . THR A 1 165 ? -18.744 -2.602 7.245 1.00 97.69 165 THR A O 1
ATOM 1308 N N . ASP A 1 166 ? -18.763 -0.735 8.484 1.00 97.12 166 ASP A N 1
ATOM 1309 C CA . ASP A 1 166 ? -18.441 0.213 7.404 1.00 97.12 166 ASP A CA 1
ATOM 1310 C C . ASP A 1 166 ? -17.383 1.227 7.865 1.00 97.12 166 ASP A C 1
ATOM 1312 O O . ASP A 1 166 ? -17.695 2.383 8.153 1.00 97.12 166 ASP A O 1
ATOM 1316 N N . PRO A 1 167 ? -16.115 0.803 7.991 1.00 95.25 167 PRO A N 1
ATOM 1317 C CA . PRO A 1 167 ? -15.039 1.666 8.473 1.00 95.25 167 PRO A CA 1
ATOM 1318 C C . PRO A 1 167 ? -14.898 2.926 7.612 1.00 95.25 167 PRO A C 1
ATOM 1320 O O . PRO A 1 167 ? -14.783 4.017 8.164 1.00 95.25 167 PRO A O 1
ATOM 1323 N N . GLY A 1 168 ? -14.989 2.794 6.286 1.00 93.06 168 GLY A N 1
ATOM 1324 C CA . GLY A 1 168 ? -14.905 3.921 5.357 1.00 93.06 168 GLY A CA 1
ATOM 1325 C C . GLY A 1 168 ? -16.076 4.909 5.446 1.00 93.06 168 GLY A C 1
ATOM 1326 O O . GLY A 1 168 ? -15.956 6.048 5.013 1.00 93.06 168 GLY A O 1
ATOM 1327 N N . GLY A 1 169 ? -17.230 4.511 5.990 1.00 95.06 169 GLY A N 1
ATOM 1328 C CA . GLY A 1 169 ? -18.428 5.361 6.024 1.00 95.06 169 GLY A CA 1
ATOM 1329 C C . GLY A 1 169 ? -18.977 5.721 4.635 1.00 95.06 169 GLY A C 1
ATOM 1330 O O . GLY A 1 169 ? -19.716 6.696 4.491 1.00 95.06 169 GLY A O 1
ATOM 1331 N N . HIS A 1 170 ? -18.580 4.980 3.598 1.00 94.62 170 HIS A N 1
ATOM 1332 C CA . HIS A 1 170 ? -18.990 5.191 2.208 1.00 94.62 170 HIS A CA 1
ATOM 1333 C C . HIS A 1 170 ? -20.100 4.224 1.764 1.00 94.62 170 HIS A C 1
ATOM 1335 O O . HIS A 1 170 ? -20.529 4.280 0.613 1.00 94.62 170 HIS A O 1
ATOM 1341 N N . GLY A 1 171 ? -20.549 3.317 2.639 1.00 95.62 171 GLY A N 1
ATOM 1342 C CA . GLY A 1 171 ? -21.476 2.229 2.311 1.00 95.62 171 GLY A CA 1
ATOM 1343 C C . GLY A 1 171 ? -20.807 1.017 1.650 1.00 95.62 171 GLY A C 1
ATOM 1344 O O . GLY A 1 171 ? -21.453 -0.022 1.442 1.00 95.62 171 GLY A O 1
ATOM 1345 N N . ASP A 1 172 ? -19.505 1.107 1.361 1.00 94.75 172 ASP A N 1
ATOM 1346 C CA . ASP A 1 172 ? -18.729 0.021 0.765 1.00 94.75 172 ASP A CA 1
ATOM 1347 C C . ASP A 1 172 ? -18.683 -1.193 1.698 1.00 94.75 172 ASP A C 1
ATOM 1349 O O . ASP A 1 172 ? -18.779 -2.318 1.210 1.00 94.75 172 ASP A O 1
ATOM 1353 N N . GLY A 1 173 ? -18.640 -0.981 3.018 1.00 97.44 173 GLY A N 1
ATOM 1354 C CA . GLY A 1 173 ? -18.578 -2.034 4.028 1.00 97.44 173 GLY A CA 1
ATOM 1355 C C . GLY A 1 173 ? -17.262 -2.806 4.037 1.00 97.44 173 GLY A C 1
ATOM 1356 O O . GLY A 1 173 ? -16.662 -3.073 2.992 1.00 97.44 173 GLY A O 1
ATOM 1357 N N . ALA A 1 174 ? -16.840 -3.212 5.231 1.00 98.25 174 ALA A N 1
ATOM 1358 C CA . ALA A 1 174 ? -15.671 -4.057 5.411 1.00 98.25 174 ALA A CA 1
ATOM 1359 C C . ALA A 1 174 ? -15.843 -5.397 4.689 1.00 98.25 174 ALA A C 1
ATOM 1361 O O . ALA A 1 174 ? -16.950 -5.940 4.593 1.00 98.25 174 ALA A O 1
ATOM 1362 N N . ARG A 1 175 ? -14.733 -5.937 4.194 1.00 98.31 175 ARG A N 1
ATOM 1363 C CA . ARG A 1 175 ? -14.673 -7.165 3.409 1.00 98.31 175 ARG A CA 1
ATOM 1364 C C . ARG A 1 175 ? -13.835 -8.220 4.096 1.00 98.31 175 ARG A C 1
ATOM 1366 O O . ARG A 1 175 ? -12.842 -7.905 4.755 1.00 98.31 175 ARG A O 1
ATOM 1373 N N . ARG A 1 176 ? -14.245 -9.479 3.941 1.00 98.19 176 ARG A N 1
ATOM 1374 C CA . ARG A 1 176 ? -13.614 -10.591 4.658 1.00 98.19 176 ARG A CA 1
ATOM 1375 C C . ARG A 1 176 ? -12.164 -10.763 4.252 1.00 98.19 176 ARG A C 1
ATOM 1377 O O . ARG A 1 176 ? -11.325 -10.902 5.134 1.00 98.19 176 ARG A O 1
ATOM 1384 N N . PHE A 1 177 ? -11.855 -10.704 2.954 1.00 98.25 177 PHE A N 1
ATOM 1385 C CA . PHE A 1 177 ? -10.478 -10.887 2.491 1.00 98.25 177 PHE A CA 1
ATOM 1386 C C . PHE A 1 177 ? -9.540 -9.824 3.070 1.00 98.25 177 PHE A C 1
ATOM 1388 O O . PHE A 1 177 ? -8.508 -10.161 3.642 1.00 98.25 177 PHE A O 1
ATOM 1395 N N . ALA A 1 178 ? -9.910 -8.545 2.957 1.00 98.19 178 ALA A N 1
ATOM 1396 C CA . ALA A 1 178 ? -9.087 -7.443 3.446 1.00 98.19 178 ALA A CA 1
ATOM 1397 C C . ALA A 1 178 ? -8.915 -7.489 4.975 1.00 98.19 178 ALA A C 1
ATOM 1399 O O . ALA A 1 178 ? -7.801 -7.334 5.473 1.00 98.19 178 ALA A O 1
ATOM 1400 N N . ARG A 1 179 ? -9.995 -7.773 5.714 1.00 97.88 179 ARG A N 1
ATOM 1401 C CA . ARG A 1 179 ? -9.958 -7.903 7.176 1.00 97.88 179 ARG A CA 1
ATOM 1402 C C . ARG A 1 179 ? -9.110 -9.088 7.632 1.00 97.88 179 ARG A C 1
ATOM 1404 O O . ARG A 1 179 ? -8.300 -8.935 8.540 1.00 97.88 179 ARG A O 1
ATOM 1411 N N . ASP A 1 180 ? -9.306 -10.262 7.038 1.00 98.12 180 ASP A N 1
ATOM 1412 C CA . ASP A 1 180 ? -8.552 -11.463 7.402 1.00 98.12 180 ASP A CA 1
ATOM 1413 C C . ASP A 1 180 ? -7.073 -11.311 7.071 1.00 98.12 180 ASP A C 1
ATOM 1415 O O . ASP A 1 180 ? -6.243 -11.741 7.864 1.00 98.12 180 ASP A O 1
ATOM 1419 N N . LEU A 1 181 ? -6.743 -10.669 5.946 1.00 97.75 181 LEU A N 1
ATOM 1420 C CA . LEU A 1 181 ? -5.357 -10.386 5.586 1.00 97.75 181 LEU A CA 1
ATOM 1421 C C . LEU A 1 181 ? -4.677 -9.471 6.611 1.00 97.75 181 LEU A C 1
ATOM 1423 O O . LEU A 1 181 ? -3.510 -9.671 6.901 1.00 97.75 181 LEU A O 1
ATOM 1427 N N . ARG A 1 182 ? -5.396 -8.500 7.189 1.00 96.94 182 ARG A N 1
ATOM 1428 C CA . ARG A 1 182 ? -4.841 -7.606 8.218 1.00 96.94 182 ARG A CA 1
ATOM 1429 C C . ARG A 1 182 ? -4.660 -8.281 9.583 1.00 96.94 182 ARG A C 1
ATOM 1431 O O . ARG A 1 182 ? -3.849 -7.828 10.385 1.00 96.94 182 ARG A O 1
ATOM 1438 N N . LEU A 1 183 ? -5.503 -9.260 9.911 1.00 95.69 183 LEU A N 1
ATOM 1439 C CA . LEU A 1 183 ? -5.585 -9.848 11.256 1.00 95.69 183 LEU A CA 1
ATOM 1440 C C . LEU A 1 183 ? -4.774 -11.139 11.432 1.00 95.69 183 LEU A C 1
ATOM 1442 O O . LEU A 1 183 ? -4.738 -11.662 12.547 1.00 95.69 183 LEU A O 1
ATOM 1446 N N . ARG A 1 184 ? -4.196 -11.676 10.359 1.00 88.00 184 ARG A N 1
ATOM 1447 C CA . ARG A 1 184 ? -3.367 -12.887 10.374 1.00 88.00 184 ARG A CA 1
ATOM 1448 C C . ARG A 1 184 ? -1.896 -12.525 10.341 1.00 88.00 184 ARG A C 1
ATOM 1450 O O . ARG A 1 184 ? -1.138 -13.236 11.033 1.00 88.00 184 ARG A O 1
#

Secondary structure (DSSP, 8-state):
-EEEEEE---SSPBTTBTT-EEHHHHHHHHHHTT--SEEEEEESSPPPHHHHHHHHHHHHH-TT-EEEEE--SS---S-TTTHHHHHHHHHHHHHHHHHHHGGGEEEE-EE-TTSPEE----EEEEETTTEEEEES--SSHHHHHTS-EEEEEE--S-B--SSSSSTTSSS---BHHHHHHHH-

Foldseek 3Di:
DDKAKFFACDVVGDPVANRTGQRVVVVVLVLLCLFAAEKEWFFLAQEAQVLLVSLLVSLQVHLRYAYEYEYFPDHDPPDPVVVVVSVVRNVNSVVSNCVRHPVSYHYDFDDPPVRHTDRGHWGKIAGQLQKIKGWNAGNYPCSSHPDIIMMDIDRDPAQDPDPVQCSSVPPSGHHDVRVVVVVD